Protein AF-A0A8H2W0V1-F1 (afdb_monomer)

Radius of gyration: 34.27 Å; Cα contacts (8 Å, |Δi|>4): 310; chains: 1; bounding box: 80×24×100 Å

Mean predicted aligned error: 9.38 Å

Secondary structure (DSSP, 8-state):
----PPPPPTT-EEEEEETTEEEEEEHHHHHSS-HHHHHHTSTTT----TTS-EEE-S-HHHHHHHHHHHHHS-----EETTTEE-HHHHHHHHHHHHHTT-HHHHHHHHTTTHHHHEEEEEEEEEEESS------TT-EEEEEEEEEEEEEEE-TT--GGGTT-GGG--HHHHHHHHHH--EEEEEEEEEEEEEEEEEEE-GGGSS---

Foldseek 3Di:
DDPPQDDFDQADWAWEAEAPDIDIDGLVLLPVQFPQSVVQPDPVRDDADPVRYYYDDHDVVLVVQVSVCSVPQFHDQQQDLVPGHPLVSLVVNLVVCVVRRRVLNNVCSVVVLSDVQKDKDKDKDKWWDDDDDDDDPSKDKDWFKDKDKDKWWAQLVRDPVCINPVVVDDPVSVVSCVVPPTDIDIDIIIITMMMIIDIDGDVVSRHRPD

InterPro domains:
  IPR000210 BTB/POZ domain [PS50097] (12-79)
  IPR000210 BTB/POZ domain [SM00225] (12-117)
  IPR003131 Potassium channel tetramerisation-type BTB domain [PF02214] (14-105)
  IPR011333 SKP1/BTB/POZ domain superfamily [G3DSA:3.30.710.10] (7-116)
  IPR011333 SKP1/BTB/POZ domain superfamily [SSF54695] (12-118)

Sequence (210 aa):
MSSTTPNIDARDRITLHVGTQSFITTAGTLTSKSDFFRRFLSPTWNTPEKDGSYFLDADPILFGHILQYLRRNKPPILHDDLKGHDKAMYVTLRQEAYYFGLKSLTEWLKEKKYLQVVQTKYTVHEIDNGVSGRIPAGAKYEFYPKWSMEKVYLCPRGNDNHNGHPSACDRNCTALRDVIGQQWGERHIFGGVILTYETTFNEDLCVDRS

Nearest PDB structures (foldseek):
  6ocr-assembly3_L  TM=8.304E-01  e=2.000E-05  Homo sapiens
  6ocr-assembly1_B  TM=8.298E-01  e=3.443E-05  Homo sapiens
  6ocr-assembly3_M  TM=8.295E-01  e=1.151E-04  Homo sapiens
  3drx-assembly1_A  TM=5.164E-01  e=8.169E-07  Homo sapiens
  8k8t-assembly1_L  TM=5.665E-01  e=3.150E-02  Homo sapiens

Solvent-accessible surface area (backbone atoms only — not comparable to full-atom values): 12308 Å² total; per-residue (Å²): 133,86,81,76,75,82,82,83,49,52,81,40,77,40,43,35,38,25,58,95,43,78,48,78,49,34,45,34,43,54,35,72,65,12,66,42,42,49,45,51,73,26,81,88,73,35,77,60,47,99,88,62,32,38,83,40,96,46,62,47,70,56,46,52,53,51,52,48,22,53,72,67,46,28,68,83,79,62,68,39,97,86,79,40,62,50,63,67,59,49,55,54,42,29,52,51,28,48,71,43,40,24,60,67,61,24,48,42,49,72,71,45,49,61,62,70,25,50,37,75,50,75,46,80,40,80,46,74,61,86,84,86,86,85,76,65,90,85,46,47,74,49,78,50,79,38,82,47,74,44,84,30,46,39,39,74,78,71,48,72,92,26,40,68,34,75,85,68,51,51,71,70,41,48,58,47,25,76,73,74,46,88,46,73,44,78,39,83,42,54,31,31,36,39,38,38,37,37,78,45,76,44,69,85,67,43,50,66,86,122

Structure (mmCIF, N/CA/C/O backbone):
data_AF-A0A8H2W0V1-F1
#
_entry.id   AF-A0A8H2W0V1-F1
#
loop_
_atom_site.group_PDB
_atom_site.id
_atom_site.type_symbol
_atom_site.label_atom_id
_atom_site.label_alt_id
_atom_site.label_comp_id
_atom_site.label_asym_id
_atom_site.label_entity_id
_atom_site.label_seq_id
_atom_site.pdbx_PDB_ins_code
_atom_site.Cartn_x
_atom_site.Cartn_y
_atom_site.Cartn_z
_atom_site.occupancy
_atom_site.B_iso_or_equiv
_atom_site.auth_seq_id
_atom_site.auth_comp_id
_atom_site.a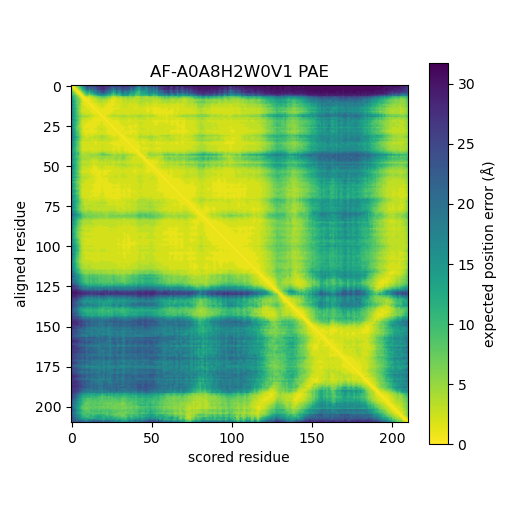uth_asym_id
_atom_site.auth_atom_id
_atom_site.pdbx_PDB_model_num
ATOM 1 N N . MET A 1 1 ? -33.184 1.548 43.014 1.00 35.31 1 MET A N 1
ATOM 2 C CA . MET A 1 1 ? -33.168 0.636 41.852 1.00 35.31 1 MET A CA 1
ATOM 3 C C . MET A 1 1 ? -31.721 0.517 41.407 1.00 35.31 1 MET A C 1
ATOM 5 O O . MET A 1 1 ? -31.194 1.489 40.886 1.00 35.31 1 MET A O 1
ATOM 9 N N . SER A 1 2 ? -31.047 -0.592 41.723 1.00 40.47 2 SER A N 1
ATOM 10 C CA . SER A 1 2 ? -29.667 -0.814 41.271 1.00 40.47 2 SER A CA 1
ATOM 11 C C . SER A 1 2 ? -29.690 -1.137 39.784 1.00 40.47 2 SER A C 1
ATOM 13 O O . SER A 1 2 ? -30.149 -2.209 39.397 1.00 40.47 2 SER A O 1
ATOM 15 N N . SER A 1 3 ? -29.234 -0.204 38.953 1.00 41.00 3 SER A N 1
ATOM 16 C CA . SER A 1 3 ? -28.924 -0.475 37.554 1.00 41.00 3 SER A CA 1
ATOM 17 C C . SER A 1 3 ? -27.629 -1.281 37.508 1.00 41.00 3 SER A C 1
ATOM 19 O O . SER A 1 3 ? -26.536 -0.720 37.561 1.00 41.00 3 SER A O 1
ATOM 21 N N . THR A 1 4 ? -27.741 -2.605 37.484 1.00 46.81 4 THR A N 1
ATOM 22 C CA . THR A 1 4 ? -26.602 -3.483 37.214 1.00 46.81 4 THR A CA 1
ATOM 23 C C . THR A 1 4 ? -26.204 -3.269 35.759 1.00 46.81 4 THR A C 1
ATOM 25 O O . THR A 1 4 ? -26.911 -3.707 34.854 1.00 46.81 4 THR A O 1
ATOM 28 N N . THR A 1 5 ? -25.121 -2.534 35.518 1.00 53.38 5 THR A N 1
ATOM 29 C CA . THR A 1 5 ? -24.595 -2.331 34.167 1.00 53.38 5 THR A CA 1
ATOM 30 C C . THR A 1 5 ? -24.203 -3.697 33.591 1.00 53.38 5 THR A C 1
ATOM 32 O O . THR A 1 5 ? -23.466 -4.432 34.256 1.00 53.38 5 THR A O 1
ATOM 35 N N . PRO A 1 6 ? -24.717 -4.090 32.413 1.00 58.56 6 PRO A N 1
ATOM 36 C CA . PRO A 1 6 ? -24.416 -5.395 31.844 1.00 58.56 6 PRO A CA 1
ATOM 37 C C . PRO A 1 6 ? -22.922 -5.494 31.516 1.00 58.56 6 PRO A C 1
ATOM 39 O O . PRO A 1 6 ? -22.333 -4.582 30.938 1.00 58.56 6 PRO A O 1
ATOM 42 N N . ASN A 1 7 ? -22.308 -6.603 31.925 1.00 74.38 7 ASN A N 1
ATOM 43 C CA . ASN A 1 7 ? -20.934 -6.941 31.573 1.00 74.38 7 ASN A CA 1
ATOM 44 C C . ASN A 1 7 ? -20.911 -7.428 30.114 1.00 74.38 7 ASN A C 1
ATOM 46 O O . ASN A 1 7 ? -21.595 -8.401 29.805 1.00 74.38 7 ASN A O 1
ATOM 50 N N . ILE A 1 8 ? -20.175 -6.742 29.238 1.00 85.19 8 ILE A N 1
ATOM 51 C CA . ILE A 1 8 ? -20.131 -7.023 27.794 1.00 85.19 8 ILE A CA 1
ATOM 52 C C . ILE A 1 8 ? -19.193 -8.207 27.530 1.00 85.19 8 ILE A C 1
ATOM 54 O O . ILE A 1 8 ? -18.002 -8.137 27.842 1.00 85.19 8 ILE A O 1
ATOM 58 N N . ASP A 1 9 ? -19.705 -9.276 26.923 1.00 90.50 9 ASP A N 1
ATOM 59 C CA . ASP A 1 9 ? -18.909 -10.427 26.493 1.00 90.50 9 ASP A CA 1
ATOM 60 C C . ASP A 1 9 ? -18.190 -10.139 25.167 1.00 90.50 9 ASP A C 1
ATOM 62 O O . ASP A 1 9 ? -18.672 -9.412 24.299 1.00 90.50 9 ASP A O 1
ATOM 66 N N . ALA A 1 10 ? -17.030 -10.763 24.954 1.00 91.94 10 ALA A N 1
ATOM 67 C CA . ALA A 1 10 ? -16.260 -10.610 23.721 1.00 91.94 10 ALA A CA 1
ATOM 68 C C . ALA A 1 10 ? -17.043 -10.996 22.444 1.00 91.94 10 ALA A C 1
ATOM 70 O O . ALA A 1 10 ? -16.711 -10.518 21.352 1.00 91.94 10 ALA A O 1
ATOM 71 N N . ARG A 1 11 ? -18.062 -11.857 22.545 1.00 94.31 11 ARG A N 1
ATOM 72 C CA . ARG A 1 11 ? -18.919 -12.268 21.423 1.00 94.31 11 ARG A CA 1
ATOM 73 C C . ARG A 1 11 ? -20.099 -11.333 21.177 1.00 94.31 11 ARG A C 1
ATOM 75 O O . ARG A 1 11 ? -20.725 -11.452 20.122 1.00 94.31 11 ARG A O 1
ATOM 82 N N . ASP A 1 12 ? -20.379 -10.410 22.091 1.00 94.75 12 ASP A N 1
ATOM 83 C CA . ASP A 1 12 ? -21.520 -9.512 21.968 1.00 94.75 12 ASP A CA 1
ATOM 84 C C . ASP A 1 12 ? -21.365 -8.604 20.754 1.00 94.75 12 ASP A C 1
ATOM 86 O O . ASP A 1 12 ? -20.287 -8.067 20.471 1.00 94.75 12 ASP A O 1
ATOM 90 N N . ARG A 1 13 ? -22.466 -8.449 20.013 1.00 96.94 13 ARG A N 1
ATOM 91 C CA . ARG A 1 13 ? -22.538 -7.535 18.875 1.00 96.94 13 ARG A CA 1
ATOM 92 C C . ARG A 1 13 ? -22.699 -6.112 19.388 1.00 96.94 13 ARG A C 1
ATOM 94 O O . ARG A 1 13 ? -23.605 -5.834 20.162 1.00 96.94 13 ARG A O 1
ATOM 101 N N . ILE A 1 14 ? -21.854 -5.222 18.887 1.00 96.44 14 ILE A N 1
ATOM 102 C CA . ILE A 1 14 ? -21.836 -3.801 19.216 1.00 96.44 14 ILE A CA 1
ATOM 103 C C . ILE A 1 14 ? -22.139 -3.003 17.951 1.00 96.44 14 ILE A C 1
ATOM 105 O O . ILE A 1 14 ? -21.524 -3.239 16.903 1.00 96.44 14 ILE A O 1
ATOM 109 N N . THR A 1 15 ? -23.066 -2.056 18.070 1.00 98.06 15 THR A N 1
ATOM 110 C CA . THR A 1 15 ? -23.326 -1.025 17.061 1.00 98.06 15 THR A CA 1
ATOM 111 C C . THR A 1 15 ? -22.553 0.235 17.441 1.00 98.06 15 THR A C 1
ATOM 113 O O . THR A 1 15 ? -22.701 0.741 18.550 1.00 98.06 15 THR A O 1
ATOM 116 N N . LEU A 1 16 ? -21.724 0.725 16.522 1.00 97.94 16 LEU A N 1
ATOM 117 C CA . LEU A 1 16 ? -20.961 1.961 16.652 1.00 97.94 16 LEU A CA 1
ATOM 118 C C . LEU A 1 16 ? -21.474 2.989 15.647 1.00 97.94 16 LEU A C 1
ATOM 120 O O . LEU A 1 16 ? -21.413 2.746 14.442 1.00 97.94 16 LEU A O 1
ATOM 124 N N . HIS A 1 17 ? -21.916 4.142 16.126 1.00 98.06 17 HIS A N 1
ATOM 125 C CA . HIS A 1 17 ? -22.156 5.326 15.311 1.00 98.06 17 HIS A CA 1
ATOM 126 C C . HIS A 1 17 ? -20.862 6.138 15.255 1.00 98.06 17 HIS A C 1
ATOM 128 O O . HIS A 1 17 ? -20.462 6.737 16.244 1.00 98.06 17 HIS A O 1
ATOM 134 N N . VAL A 1 18 ? -20.174 6.106 14.116 1.00 98.00 18 VAL A N 1
ATOM 135 C CA . VAL A 1 18 ? -18.885 6.769 13.898 1.00 98.00 18 VAL A CA 1
ATOM 136 C C . VAL A 1 18 ? -19.095 7.941 12.952 1.00 98.00 18 VAL A C 1
ATOM 138 O O . VAL A 1 18 ? -19.317 7.741 11.754 1.00 98.00 18 VAL A O 1
ATOM 141 N N . GLY A 1 19 ? -19.075 9.159 13.491 1.00 95.62 19 GLY A N 1
ATOM 142 C CA . GLY A 1 19 ? -19.421 10.360 12.736 1.00 95.62 19 GLY A CA 1
ATOM 143 C C . GLY A 1 19 ? -20.790 10.213 12.060 1.00 95.62 19 GLY A C 1
ATOM 144 O O . GLY A 1 19 ? -21.822 10.155 12.724 1.00 95.62 19 GLY A O 1
ATOM 145 N N . THR A 1 20 ? -20.804 10.124 10.728 1.00 94.56 20 THR A N 1
ATOM 146 C CA . THR A 1 20 ? -22.032 10.005 9.919 1.00 94.56 20 THR A CA 1
ATOM 147 C C . THR A 1 20 ? -22.395 8.574 9.506 1.00 94.56 20 THR A C 1
ATOM 149 O O . THR A 1 20 ? -23.401 8.381 8.823 1.00 94.56 20 THR A O 1
ATOM 152 N N . G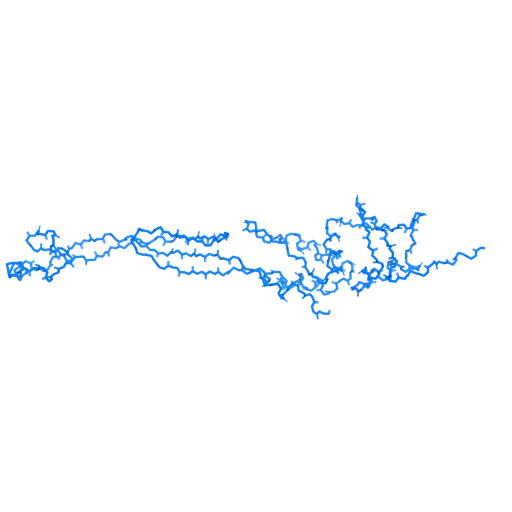LN A 1 21 ? -21.606 7.560 9.881 1.00 98.06 21 GLN A N 1
ATOM 153 C CA . GLN A 1 21 ? -21.830 6.166 9.475 1.00 98.06 21 GLN A CA 1
ATOM 154 C C . GLN A 1 21 ? -21.992 5.228 10.668 1.00 98.06 21 GLN A C 1
ATOM 156 O O . GLN A 1 21 ? -21.524 5.494 11.768 1.00 98.06 21 GLN A O 1
ATOM 161 N N . SER A 1 22 ? -22.652 4.092 10.440 1.00 97.81 22 SER A N 1
ATOM 162 C CA . SER A 1 22 ? -22.850 3.063 11.463 1.00 97.81 22 SER A CA 1
ATOM 163 C C . SER A 1 22 ? -22.086 1.793 11.114 1.00 97.81 22 SER A C 1
ATOM 165 O O . SER A 1 22 ? -22.145 1.310 9.984 1.00 97.81 22 SER A O 1
ATOM 167 N N . PHE A 1 23 ? -21.413 1.216 12.103 1.00 98.50 23 PHE A N 1
ATOM 168 C CA . PHE A 1 23 ? -20.656 -0.022 11.989 1.00 98.50 23 PHE A CA 1
ATOM 169 C C . PHE A 1 23 ? -21.183 -1.043 12.988 1.00 98.50 23 PHE A C 1
ATOM 171 O O . PHE A 1 23 ? -21.516 -0.706 14.119 1.00 98.50 23 PHE A O 1
ATOM 178 N N . ILE A 1 24 ? -21.212 -2.314 12.590 1.00 98.12 24 ILE A N 1
ATOM 179 C CA . ILE A 1 24 ? -21.542 -3.416 13.495 1.00 98.12 24 ILE A CA 1
ATOM 180 C C . ILE A 1 24 ? -20.351 -4.365 13.568 1.00 98.12 24 ILE A C 1
ATOM 182 O O . ILE A 1 24 ? -19.790 -4.774 12.547 1.00 98.12 24 ILE A O 1
ATOM 186 N N . THR A 1 25 ? -19.950 -4.721 14.780 1.00 97.88 25 THR A N 1
ATOM 187 C CA . THR A 1 25 ? -18.836 -5.639 15.040 1.00 97.88 25 THR A CA 1
ATOM 188 C C . THR A 1 25 ? -19.041 -6.367 16.367 1.00 97.88 25 THR A C 1
ATOM 190 O O . THR A 1 25 ? -20.110 -6.254 16.956 1.00 97.88 25 THR A O 1
ATOM 193 N N . THR A 1 26 ? -18.060 -7.142 16.830 1.00 97.56 26 THR A N 1
ATOM 194 C CA . THR A 1 26 ? -18.080 -7.723 18.179 1.00 97.56 26 THR A CA 1
ATOM 195 C C . THR A 1 26 ? -17.203 -6.937 19.147 1.00 97.56 26 THR A C 1
ATOM 197 O O . THR A 1 26 ? -16.194 -6.351 18.738 1.00 97.56 26 THR A O 1
ATOM 200 N N . ALA A 1 27 ? -17.538 -6.966 20.438 1.00 96.31 27 ALA A N 1
ATOM 201 C CA . ALA A 1 27 ? -16.720 -6.349 21.482 1.00 96.31 27 ALA A CA 1
ATOM 202 C C . ALA A 1 27 ? -15.282 -6.899 21.480 1.00 96.31 27 ALA A C 1
ATOM 204 O O . ALA A 1 27 ? -14.318 -6.138 21.563 1.00 96.31 27 ALA A O 1
ATOM 205 N N . GLY A 1 28 ? -15.115 -8.209 21.281 1.00 96.56 28 GLY A N 1
ATOM 206 C CA . GLY A 1 28 ? -13.812 -8.867 21.162 1.00 96.56 28 GLY A CA 1
ATOM 207 C C . GLY A 1 28 ? -12.978 -8.340 19.994 1.00 96.56 28 GLY A C 1
ATOM 208 O O . GLY A 1 28 ? -11.778 -8.131 20.142 1.00 96.56 28 GLY A O 1
ATOM 209 N N . THR A 1 29 ? -13.609 -8.040 18.851 1.00 97.25 29 THR A N 1
ATOM 210 C CA . THR A 1 29 ? -12.908 -7.443 17.701 1.00 97.25 29 THR A CA 1
ATOM 211 C C . THR A 1 29 ? -12.294 -6.098 18.083 1.00 97.25 29 THR A C 1
ATOM 213 O O . THR A 1 29 ? -11.109 -5.878 17.844 1.00 97.25 29 THR A O 1
ATOM 216 N N . LEU A 1 30 ? -13.075 -5.219 18.719 1.00 96.88 30 LEU A N 1
ATOM 217 C CA . LEU A 1 30 ? -12.626 -3.881 19.115 1.00 96.88 30 LEU A CA 1
ATOM 218 C C . LEU A 1 30 ? -11.525 -3.938 20.178 1.00 96.88 30 LEU A C 1
ATOM 220 O O . LEU A 1 30 ? -10.533 -3.219 20.103 1.00 96.88 30 LEU A O 1
ATOM 224 N N . THR A 1 31 ? -11.687 -4.820 21.159 1.00 95.50 31 THR A N 1
ATOM 225 C CA . THR A 1 31 ? -10.836 -4.875 22.354 1.00 95.50 31 THR A CA 1
ATOM 226 C C . THR A 1 31 ? -9.547 -5.675 22.175 1.00 95.50 31 THR A C 1
ATOM 228 O O . THR A 1 31 ? -8.603 -5.468 22.941 1.00 95.50 31 THR A O 1
ATOM 231 N N . SER A 1 32 ? -9.477 -6.535 21.151 1.00 92.69 32 SER A N 1
ATOM 232 C CA . SER A 1 32 ? -8.358 -7.454 20.891 1.00 92.69 32 SER A CA 1
ATOM 233 C C . SER A 1 32 ? -6.982 -6.783 20.872 1.00 92.69 32 SER A C 1
ATOM 235 O O . SER A 1 32 ? -6.025 -7.326 21.419 1.00 92.69 32 SER A O 1
ATOM 237 N N . LYS A 1 33 ? -6.880 -5.596 20.262 1.00 92.38 33 LYS A N 1
ATOM 238 C CA . LYS A 1 33 ? -5.611 -4.876 20.056 1.00 92.38 33 LYS A CA 1
ATOM 239 C C . LYS A 1 33 ? -5.627 -3.421 20.527 1.00 92.38 33 LYS A C 1
ATOM 241 O O . LYS A 1 33 ? -4.664 -2.698 20.294 1.00 92.38 33 LYS A O 1
ATOM 246 N N . SER A 1 34 ? -6.700 -2.980 21.186 1.00 95.75 34 SER A N 1
ATOM 247 C CA . SER A 1 34 ? -6.891 -1.580 21.575 1.00 95.75 34 SER A CA 1
ATOM 248 C C . SER A 1 34 ? -7.167 -1.436 23.069 1.00 95.75 34 SER A C 1
ATOM 250 O O . SER A 1 34 ? -8.207 -1.863 23.575 1.00 95.75 34 SER A O 1
ATOM 252 N N . ASP A 1 35 ? -6.240 -0.785 23.779 1.00 91.06 35 ASP A N 1
ATOM 253 C CA . ASP A 1 35 ? -6.478 -0.329 25.156 1.00 91.06 35 ASP A CA 1
ATOM 254 C C . ASP A 1 35 ? -7.610 0.713 25.206 1.00 91.06 35 ASP A C 1
ATOM 256 O O . ASP A 1 35 ? -8.387 0.730 26.162 1.00 91.06 35 ASP A O 1
ATOM 260 N N . PHE A 1 36 ? -7.727 1.552 24.169 1.00 96.19 36 PHE A N 1
ATOM 261 C CA . PHE A 1 36 ? -8.798 2.539 24.046 1.00 96.19 36 PHE A CA 1
ATOM 262 C C . PHE A 1 36 ? -10.160 1.848 24.029 1.00 96.19 36 PHE A C 1
ATOM 264 O O . PHE A 1 36 ? -10.975 2.125 24.900 1.00 96.19 36 PHE A O 1
ATOM 271 N N . PHE A 1 37 ? -10.398 0.894 23.122 1.00 96.56 37 PHE A N 1
ATOM 272 C CA . PHE A 1 37 ? -11.705 0.241 23.027 1.00 96.56 37 PHE A CA 1
ATOM 273 C C . PHE A 1 37 ? -12.025 -0.627 24.245 1.00 96.56 37 PHE A C 1
ATOM 275 O O . PHE A 1 37 ? -13.186 -0.707 24.641 1.00 96.56 37 PHE A O 1
ATOM 282 N N . ARG A 1 38 ? -11.009 -1.222 24.892 1.00 94.19 38 ARG A N 1
ATOM 283 C CA . ARG A 1 38 ? -11.190 -1.919 26.179 1.00 94.19 38 ARG A CA 1
ATOM 284 C C . ARG A 1 38 ? -11.738 -1.002 27.254 1.00 94.19 38 ARG A C 1
ATOM 286 O O . ARG A 1 38 ? -12.654 -1.383 27.973 1.00 94.19 38 ARG A O 1
ATOM 293 N N . ARG A 1 39 ? -11.199 0.210 27.354 1.00 93.88 39 ARG A N 1
ATOM 294 C CA . ARG A 1 39 ? -11.746 1.207 28.269 1.00 93.88 39 ARG A CA 1
ATOM 295 C C . ARG A 1 39 ? -13.100 1.699 27.764 1.00 93.88 39 ARG A C 1
ATOM 297 O O . ARG A 1 39 ? -13.987 1.898 28.578 1.00 93.88 39 ARG A O 1
ATOM 304 N N . PHE A 1 40 ? -13.251 1.956 26.464 1.00 94.88 40 PHE A N 1
ATOM 305 C CA . PHE A 1 40 ? -14.431 2.609 25.881 1.00 94.88 40 PHE A CA 1
ATOM 306 C C . PHE A 1 40 ? -15.697 1.783 26.097 1.00 94.88 40 PHE A C 1
ATOM 308 O O . PHE A 1 40 ? -16.753 2.337 26.358 1.00 94.88 40 PHE A O 1
ATOM 315 N N . LEU A 1 41 ? -15.581 0.457 26.041 1.00 93.75 41 LEU A N 1
ATOM 316 C CA . LEU A 1 41 ? -16.679 -0.458 26.342 1.00 93.75 41 LEU A CA 1
ATOM 317 C C . LEU A 1 41 ? -16.822 -0.756 27.846 1.00 93.75 41 LEU A C 1
ATOM 319 O O . LEU A 1 41 ? -17.702 -1.517 28.238 1.00 93.75 41 LEU A O 1
ATOM 323 N N . SER A 1 42 ? -15.977 -0.175 28.704 1.00 90.69 42 SER A N 1
ATOM 324 C CA . SER A 1 42 ? -16.100 -0.330 30.152 1.00 90.69 42 SER A CA 1
ATOM 325 C C . SER A 1 42 ? -17.280 0.492 30.680 1.00 90.69 42 SER A C 1
ATOM 327 O O . SER A 1 42 ? -17.332 1.698 30.411 1.00 90.69 42 SER A O 1
ATOM 329 N N . PRO A 1 43 ? -18.130 -0.090 31.550 1.00 85.94 43 PRO A N 1
ATOM 330 C CA . PRO A 1 43 ? -19.206 0.620 32.248 1.00 85.94 43 PRO A CA 1
ATOM 331 C C . PRO A 1 43 ? -18.767 1.889 32.986 1.00 85.94 43 PRO A C 1
ATOM 333 O O . PRO A 1 43 ? -19.584 2.755 33.281 1.00 85.94 43 PRO A O 1
ATOM 336 N N . THR A 1 44 ? -17.485 1.975 33.346 1.00 86.38 44 THR A N 1
ATOM 337 C CA . THR A 1 44 ? -16.925 3.091 34.113 1.00 86.38 44 THR A CA 1
ATOM 338 C C . THR A 1 44 ? -16.532 4.296 33.267 1.00 86.38 44 THR A C 1
ATOM 340 O O . THR A 1 44 ? -16.380 5.376 33.833 1.00 86.38 44 THR A O 1
ATOM 343 N N . TRP A 1 45 ? -16.330 4.137 31.953 1.00 88.38 45 TRP A N 1
ATOM 344 C CA . TRP A 1 45 ? -15.887 5.241 31.092 1.00 88.38 45 TRP A CA 1
ATOM 345 C C . TRP A 1 45 ? -16.955 5.697 30.110 1.00 88.38 45 TRP A C 1
ATOM 347 O O . TRP A 1 45 ? -17.078 6.898 29.882 1.00 88.38 45 TRP A O 1
ATOM 357 N N . ASN A 1 46 ? -17.736 4.772 29.553 1.00 88.50 46 ASN A N 1
ATOM 358 C CA . ASN A 1 46 ? -18.799 5.126 28.627 1.00 88.50 46 ASN A CA 1
ATOM 359 C C . ASN A 1 46 ? -20.055 4.299 28.890 1.00 88.50 46 ASN A C 1
ATOM 361 O O . ASN A 1 46 ? -19.994 3.151 29.330 1.00 88.50 46 ASN A O 1
ATOM 365 N N . THR A 1 47 ? -21.207 4.894 28.610 1.00 89.75 47 THR A N 1
ATOM 366 C CA . THR A 1 47 ? -22.511 4.236 28.710 1.00 89.75 47 THR A CA 1
ATOM 367 C C . THR A 1 47 ? -23.125 4.221 27.315 1.00 89.75 47 THR A C 1
ATOM 369 O O . THR A 1 47 ? -23.059 5.249 26.639 1.00 89.75 47 THR A O 1
ATOM 372 N N . PRO A 1 48 ? -23.689 3.089 26.859 1.00 93.25 48 PRO A N 1
ATOM 373 C CA . PRO A 1 48 ? -24.361 3.049 25.570 1.00 93.25 48 PRO A CA 1
ATOM 374 C C . PRO A 1 48 ? -25.556 4.007 25.543 1.00 93.25 48 PRO A C 1
ATOM 376 O O . PRO A 1 48 ? -26.120 4.374 26.579 1.00 93.25 48 PRO A O 1
ATOM 379 N N . GLU A 1 49 ? -25.970 4.378 24.341 1.00 93.50 49 GLU A N 1
ATOM 380 C CA . GLU A 1 49 ? -27.202 5.112 24.107 1.00 93.50 49 GLU A CA 1
ATOM 381 C C . GLU A 1 49 ? -28.434 4.272 24.483 1.00 93.50 49 GLU A C 1
ATOM 383 O O . GLU A 1 49 ? -28.353 3.083 24.805 1.00 93.50 49 GLU A O 1
ATOM 388 N N . LYS A 1 50 ? -29.618 4.895 24.448 1.00 92.44 50 LYS A N 1
ATOM 389 C CA . LYS A 1 50 ? -30.879 4.242 24.846 1.00 92.44 50 LYS A CA 1
ATOM 390 C C . LYS A 1 50 ? -31.190 2.980 24.038 1.00 92.44 50 LYS A C 1
ATOM 392 O O . LYS A 1 50 ? -31.892 2.108 24.541 1.00 92.44 50 LYS A O 1
ATOM 397 N N . ASP A 1 51 ? -30.709 2.904 22.803 1.00 92.31 51 ASP A N 1
ATOM 398 C CA . ASP A 1 51 ? -30.884 1.766 21.902 1.00 92.31 51 ASP A CA 1
ATOM 399 C C . ASP A 1 51 ? -29.754 0.720 22.007 1.00 92.31 51 ASP A C 1
ATOM 401 O O . ASP A 1 51 ? -29.783 -0.289 21.303 1.00 92.31 51 ASP A O 1
ATOM 405 N N . GLY A 1 52 ? -28.778 0.930 22.898 1.00 91.50 52 GLY A N 1
ATOM 406 C CA . GLY A 1 52 ? -27.629 0.047 23.097 1.00 91.50 52 GLY A CA 1
ATOM 407 C C . GLY A 1 52 ? -26.438 0.327 22.174 1.00 91.50 52 GLY A C 1
ATOM 408 O O . GLY A 1 52 ? -25.445 -0.401 22.240 1.00 91.50 52 GLY A O 1
ATOM 409 N N . SER A 1 53 ? -26.514 1.342 21.311 1.00 95.62 53 SER A N 1
ATOM 410 C CA . SER A 1 53 ? -25.406 1.757 20.447 1.00 95.62 53 SER A CA 1
ATOM 411 C C . SER A 1 53 ? -24.368 2.603 21.196 1.00 95.62 53 SER A C 1
ATOM 413 O O . SER A 1 53 ? -24.585 3.045 22.323 1.00 95.62 53 SER A O 1
ATOM 415 N N . TYR A 1 54 ? -23.208 2.820 20.578 1.00 96.19 54 TYR A N 1
ATOM 416 C CA . TYR A 1 54 ? -22.170 3.710 21.096 1.00 96.19 54 TYR A CA 1
ATOM 417 C C . TYR A 1 54 ? -21.765 4.726 20.035 1.00 96.19 54 TYR A C 1
ATOM 419 O O . TYR A 1 54 ? -21.515 4.350 18.889 1.00 96.19 54 TYR A O 1
ATOM 427 N N . PHE A 1 55 ? -21.611 5.988 20.429 1.00 96.25 55 PHE A N 1
ATOM 428 C CA . PHE A 1 55 ? -21.135 7.045 19.541 1.00 96.25 55 PHE A CA 1
ATOM 429 C C . PHE A 1 55 ? -19.615 7.253 19.638 1.00 96.25 55 PHE A C 1
ATOM 431 O O . PHE A 1 55 ? -19.036 7.262 20.727 1.00 96.25 55 PHE A O 1
ATOM 438 N N . LEU A 1 56 ? -18.977 7.439 18.484 1.00 95.94 56 LEU A N 1
ATOM 439 C CA . LEU A 1 56 ? -17.574 7.795 18.311 1.00 95.94 56 LEU A CA 1
ATOM 440 C C . LEU A 1 56 ? -17.482 9.020 17.398 1.00 95.94 56 LEU A C 1
ATOM 442 O O . LEU A 1 56 ? -17.852 8.967 16.224 1.00 95.94 56 LEU A O 1
ATOM 446 N N . ASP A 1 57 ? -16.926 10.103 17.930 1.00 95.75 57 ASP A N 1
ATOM 447 C CA . ASP A 1 57 ? -16.634 11.311 17.159 1.00 95.75 57 ASP A CA 1
ATOM 448 C C . ASP A 1 57 ? -15.314 11.142 16.392 1.00 95.75 57 ASP A C 1
ATOM 450 O O . ASP A 1 57 ? -14.254 11.595 16.821 1.00 95.75 57 ASP A O 1
ATOM 454 N N . ALA A 1 58 ? -15.367 10.373 15.305 1.00 96.25 58 ALA A N 1
ATOM 455 C CA . ALA A 1 58 ? -14.221 10.065 14.458 1.00 96.25 58 ALA A CA 1
ATOM 456 C C . ALA A 1 58 ? -14.625 10.000 12.980 1.00 96.25 58 ALA A C 1
ATOM 458 O O . ALA A 1 58 ? -15.806 9.896 12.635 1.00 96.25 58 ALA A O 1
ATOM 459 N N . ASP A 1 59 ? -13.628 10.035 12.095 1.00 97.62 59 ASP A N 1
ATOM 460 C CA . ASP A 1 59 ? -13.849 9.906 10.658 1.00 97.62 59 ASP A CA 1
ATOM 461 C C . ASP A 1 59 ? -14.262 8.461 10.291 1.00 97.62 59 ASP A C 1
ATOM 463 O O . ASP A 1 59 ? -13.517 7.508 10.562 1.00 97.62 59 ASP A O 1
ATOM 467 N N . PRO A 1 60 ? -15.428 8.257 9.649 1.00 97.88 60 PRO A N 1
ATOM 468 C CA . PRO A 1 60 ? -15.914 6.916 9.338 1.00 97.88 60 PRO A CA 1
ATOM 469 C C . PRO A 1 60 ? -15.088 6.185 8.270 1.00 97.88 60 PRO A C 1
ATOM 471 O O . PRO A 1 60 ? -15.033 4.953 8.281 1.00 97.88 60 PRO A O 1
ATOM 474 N N . ILE A 1 61 ? -14.430 6.901 7.353 1.00 97.50 61 ILE A N 1
ATOM 475 C CA . ILE A 1 61 ? -13.606 6.304 6.292 1.00 97.50 61 ILE A CA 1
ATOM 476 C C . ILE A 1 61 ? -12.342 5.707 6.915 1.00 97.50 61 ILE A C 1
ATOM 478 O O . ILE A 1 61 ? -12.026 4.534 6.692 1.00 97.50 61 ILE A O 1
ATOM 482 N N . LEU A 1 62 ? -11.651 6.479 7.755 1.00 97.88 62 LEU A N 1
ATOM 483 C CA . LEU A 1 62 ? -10.469 6.012 8.479 1.00 97.88 62 LEU A CA 1
ATOM 484 C C . LEU A 1 62 ? -10.825 4.878 9.439 1.00 97.88 62 LEU A C 1
ATOM 486 O O . LEU A 1 62 ? -10.133 3.854 9.472 1.00 97.88 62 LEU A O 1
ATOM 490 N N . PHE A 1 63 ? -11.942 5.004 10.158 1.00 98.06 63 PHE A N 1
ATOM 491 C CA . PHE A 1 63 ? -12.411 3.952 11.052 1.00 98.06 63 PHE A CA 1
ATOM 492 C C . PHE A 1 63 ? -12.713 2.641 10.314 1.00 98.06 63 PHE A C 1
ATOM 494 O O . PHE A 1 63 ? -12.425 1.565 10.837 1.00 98.06 63 PHE A O 1
ATOM 501 N N . GLY A 1 64 ? -13.213 2.695 9.076 1.00 98.00 64 GLY A N 1
ATOM 502 C CA . GLY A 1 64 ? -13.393 1.505 8.241 1.00 98.00 64 GLY A CA 1
ATOM 503 C C . GLY A 1 64 ? -12.096 0.701 8.067 1.00 98.00 64 GLY A C 1
ATOM 504 O O . GLY A 1 64 ? -12.096 -0.526 8.222 1.00 98.00 64 GLY A O 1
ATOM 505 N N . HIS A 1 65 ? -10.969 1.381 7.833 1.00 97.94 65 HIS A N 1
ATOM 506 C CA . HIS A 1 65 ? -9.651 0.743 7.760 1.00 97.94 65 HIS A CA 1
ATOM 507 C C . HIS A 1 65 ? -9.189 0.193 9.114 1.00 97.94 65 HIS A C 1
ATOM 509 O O . HIS A 1 65 ? -8.679 -0.929 9.172 1.00 97.94 65 HIS A O 1
ATOM 515 N N . ILE A 1 66 ? -9.414 0.937 10.202 1.00 97.94 66 ILE A N 1
ATOM 516 C CA . ILE A 1 66 ? -9.131 0.478 11.570 1.00 97.94 66 ILE A CA 1
ATOM 517 C C . ILE A 1 66 ? -9.898 -0.809 11.888 1.00 97.94 66 ILE A C 1
ATOM 519 O O . ILE A 1 66 ? -9.318 -1.790 12.360 1.00 97.94 66 ILE A O 1
ATOM 523 N N . LEU A 1 67 ? -11.193 -0.841 11.584 1.00 98.00 67 LEU A N 1
ATOM 524 C CA . LEU A 1 67 ? -12.045 -1.989 11.854 1.00 98.00 67 LEU A CA 1
ATOM 525 C C . LEU A 1 67 ? -11.632 -3.209 11.023 1.00 98.00 67 LEU A C 1
ATOM 527 O O . LEU A 1 67 ? -11.636 -4.333 11.528 1.00 98.00 67 LEU A O 1
ATOM 531 N N . GLN A 1 68 ? -11.241 -3.009 9.764 1.00 97.25 68 GLN A N 1
ATOM 532 C CA . GLN A 1 68 ? -10.739 -4.095 8.925 1.00 97.25 68 GLN A CA 1
ATOM 533 C C . GLN A 1 68 ? -9.422 -4.673 9.460 1.00 97.25 68 GLN A C 1
ATOM 535 O O . GLN A 1 68 ? -9.262 -5.898 9.497 1.00 97.25 68 GLN A O 1
ATOM 540 N N . TYR A 1 69 ? -8.515 -3.812 9.928 1.00 96.81 69 TYR A N 1
ATOM 541 C CA . TYR A 1 69 ? -7.286 -4.230 10.595 1.00 96.81 69 TYR A CA 1
ATOM 542 C C . TYR A 1 69 ? -7.588 -5.061 11.849 1.00 96.81 69 TYR A C 1
ATOM 544 O O . TYR A 1 69 ? -7.074 -6.169 11.979 1.00 96.81 69 TYR A O 1
ATOM 552 N N . LEU A 1 70 ? -8.492 -4.595 12.716 1.00 96.31 70 LEU A N 1
ATOM 553 C CA . LEU A 1 70 ? -8.899 -5.316 13.928 1.00 96.31 70 LEU A CA 1
ATOM 554 C C . LEU A 1 70 ? -9.521 -6.690 13.631 1.00 96.31 70 LEU A C 1
ATOM 556 O O . LEU A 1 70 ? -9.312 -7.640 14.380 1.00 96.31 70 LEU A O 1
ATOM 560 N N . ARG A 1 71 ? -10.256 -6.826 12.521 1.00 95.81 71 ARG A N 1
ATOM 561 C CA . ARG A 1 71 ? -10.894 -8.093 12.118 1.00 95.81 71 ARG A CA 1
ATOM 562 C C . ARG A 1 71 ? -9.924 -9.121 11.550 1.00 95.81 71 ARG A C 1
ATOM 564 O O . ARG A 1 71 ? -10.146 -10.319 11.711 1.00 95.81 71 ARG A O 1
ATOM 571 N N . ARG A 1 72 ? -8.932 -8.677 10.774 1.00 93.62 72 ARG A N 1
ATOM 572 C CA . ARG A 1 72 ? -8.095 -9.568 9.947 1.00 93.62 72 ARG A CA 1
ATOM 573 C C . ARG A 1 72 ? -6.632 -9.590 10.338 1.00 93.62 72 ARG A C 1
ATOM 575 O O . ARG A 1 72 ? -5.896 -10.411 9.802 1.00 93.62 72 ARG A O 1
ATOM 582 N N . ASN A 1 73 ? -6.225 -8.710 11.242 1.00 92.12 73 ASN A N 1
ATOM 583 C CA . ASN A 1 73 ? -4.836 -8.510 11.609 1.00 92.12 73 ASN A CA 1
ATOM 584 C C . ASN A 1 73 ? -3.932 -8.161 10.407 1.00 92.12 73 ASN A C 1
ATOM 586 O O . ASN A 1 73 ? -2.781 -8.592 10.314 1.00 92.12 73 ASN A O 1
ATOM 590 N N . LYS A 1 74 ? -4.490 -7.408 9.449 1.00 93.06 74 LYS A N 1
ATOM 591 C CA . LYS A 1 74 ? -3.803 -6.982 8.226 1.00 93.06 74 LYS A CA 1
ATOM 592 C C . LYS A 1 74 ? -3.801 -5.457 8.129 1.00 93.06 74 LYS A C 1
ATOM 594 O O . LYS A 1 74 ? -4.888 -4.876 8.065 1.00 93.06 74 LYS A O 1
ATOM 599 N N . PRO A 1 75 ? -2.630 -4.798 8.148 1.00 94.38 75 PRO A N 1
ATOM 600 C CA . PRO A 1 75 ? -2.536 -3.367 7.893 1.00 94.38 75 PRO A CA 1
ATOM 601 C C . PRO A 1 75 ? -3.079 -3.020 6.497 1.00 94.38 75 PRO A C 1
ATOM 603 O O . PRO A 1 75 ? -2.973 -3.836 5.578 1.00 94.38 75 PRO A O 1
ATOM 606 N N . PRO A 1 76 ? -3.673 -1.833 6.308 1.00 94.00 76 PRO A N 1
ATOM 607 C CA . PRO A 1 76 ? -4.237 -1.461 5.020 1.00 94.00 76 PRO A CA 1
ATOM 608 C C . PRO A 1 76 ? -3.143 -1.158 3.997 1.00 94.00 76 PRO A C 1
ATOM 610 O O . PRO A 1 76 ? -2.177 -0.456 4.295 1.00 94.00 76 PRO A O 1
ATOM 613 N N . ILE A 1 77 ? -3.345 -1.648 2.774 1.00 94.38 77 ILE A N 1
ATOM 614 C CA . ILE A 1 77 ? -2.519 -1.339 1.605 1.00 94.38 77 ILE A CA 1
ATOM 615 C C . ILE A 1 77 ? -3.334 -0.439 0.682 1.00 94.38 77 ILE A C 1
ATOM 617 O O . ILE A 1 77 ? -4.198 -0.892 -0.061 1.00 94.38 77 ILE A O 1
ATOM 621 N N . LEU A 1 78 ? -3.072 0.858 0.773 1.00 94.62 78 LEU A N 1
ATOM 622 C CA . LEU A 1 78 ? -3.688 1.903 -0.032 1.00 94.62 78 LEU A CA 1
ATOM 623 C C . LEU A 1 78 ? -2.755 2.197 -1.208 1.00 94.62 78 LEU A C 1
ATOM 625 O O . LEU A 1 78 ? -1.868 3.052 -1.117 1.00 94.62 78 LEU A O 1
ATOM 629 N N . HIS A 1 79 ? -2.872 1.396 -2.263 1.00 92.50 79 HIS A N 1
ATOM 630 C CA . HIS A 1 79 ? -2.081 1.510 -3.484 1.00 92.50 79 HIS A CA 1
ATOM 631 C C . HIS A 1 79 ? -2.994 1.463 -4.703 1.00 92.50 79 HIS A C 1
ATOM 633 O O . HIS A 1 79 ? -3.904 0.641 -4.766 1.00 92.50 79 HIS A O 1
ATOM 639 N N . ASP A 1 80 ? -2.707 2.327 -5.663 1.00 90.06 80 ASP A N 1
ATOM 640 C CA . ASP A 1 80 ? -3.299 2.328 -6.992 1.00 90.06 80 ASP A CA 1
ATOM 641 C C . ASP A 1 80 ? -2.166 2.289 -8.022 1.00 90.06 80 ASP A C 1
ATOM 643 O O . ASP A 1 80 ? -1.192 3.030 -7.889 1.00 90.06 80 ASP A O 1
ATOM 647 N N . ASP A 1 81 ? -2.279 1.458 -9.057 1.00 80.56 81 ASP A N 1
ATOM 648 C CA . ASP A 1 81 ? -1.184 1.266 -10.020 1.00 80.56 81 ASP A CA 1
ATOM 649 C C . ASP A 1 81 ? -0.830 2.552 -10.787 1.00 80.56 81 ASP A C 1
ATOM 651 O O . ASP A 1 81 ? 0.301 2.717 -11.259 1.00 80.56 81 ASP A O 1
ATOM 655 N N . LEU A 1 82 ? -1.770 3.496 -10.920 1.00 81.50 82 LEU A N 1
ATOM 656 C CA . LEU A 1 82 ? -1.555 4.766 -11.614 1.00 81.50 82 LEU A CA 1
ATOM 657 C C . LEU A 1 82 ? -1.050 5.852 -10.661 1.00 81.50 82 LEU A C 1
ATOM 659 O O . LEU A 1 82 ? -0.077 6.538 -10.979 1.00 81.50 82 LEU A O 1
ATOM 663 N N . LYS A 1 83 ? -1.696 6.010 -9.503 1.00 86.69 83 LYS A N 1
ATOM 664 C CA . LYS A 1 83 ? -1.434 7.090 -8.533 1.00 86.69 83 LYS A CA 1
ATOM 665 C C . LYS A 1 83 ? -0.369 6.729 -7.496 1.00 86.69 83 LYS A 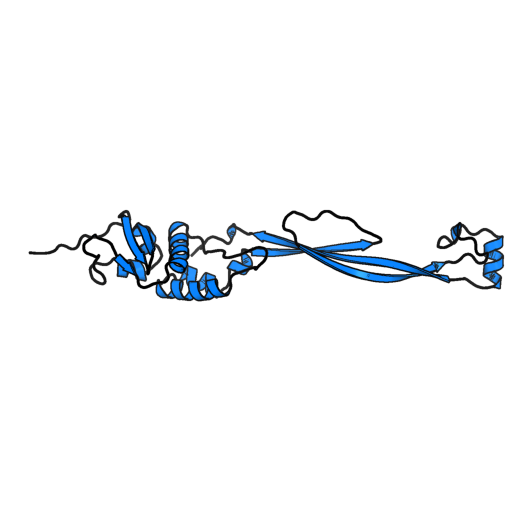C 1
ATOM 667 O O . LYS A 1 83 ? 0.163 7.611 -6.823 1.00 86.69 83 LYS A O 1
ATOM 672 N N . GLY A 1 84 ? -0.044 5.449 -7.371 1.00 89.75 84 GLY A N 1
ATOM 673 C CA . GLY A 1 84 ? 0.810 4.903 -6.330 1.00 89.75 84 GLY A CA 1
ATOM 674 C C . GLY A 1 84 ? 0.117 4.878 -4.968 1.00 89.75 84 GLY A C 1
ATOM 675 O O . GLY A 1 84 ? -1.094 4.710 -4.846 1.00 89.75 84 GLY A O 1
ATOM 676 N N . HIS A 1 85 ? 0.914 5.029 -3.914 1.00 93.69 85 HIS A N 1
ATOM 677 C CA . HIS A 1 85 ? 0.421 5.019 -2.542 1.00 93.69 85 HIS A CA 1
ATOM 678 C C . HIS A 1 85 ? -0.282 6.315 -2.137 1.00 93.69 85 HIS A C 1
ATOM 680 O O . HIS A 1 85 ? 0.280 7.400 -2.312 1.00 93.69 85 HIS A O 1
ATOM 686 N N . ASP A 1 86 ? -1.428 6.194 -1.460 1.00 96.56 86 ASP A N 1
ATOM 687 C CA . ASP A 1 86 ? -2.099 7.334 -0.828 1.00 96.56 86 ASP A CA 1
ATOM 688 C C . ASP A 1 86 ? -1.379 7.744 0.467 1.00 96.56 86 ASP A C 1
ATOM 690 O O . ASP A 1 86 ? -1.730 7.372 1.590 1.00 96.56 86 ASP A O 1
ATOM 694 N N . LYS A 1 87 ? -0.298 8.508 0.295 1.00 95.31 87 LYS A N 1
ATOM 695 C CA . LYS A 1 87 ? 0.551 8.987 1.393 1.00 95.31 87 LYS A CA 1
ATOM 696 C C . LYS A 1 87 ? -0.218 9.862 2.382 1.00 95.31 87 LYS A C 1
ATOM 698 O O . LYS A 1 87 ? 0.105 9.824 3.567 1.00 95.31 87 LYS A O 1
ATOM 703 N N . ALA A 1 88 ? -1.194 10.640 1.911 1.00 96.12 88 ALA A N 1
ATOM 704 C CA . ALA A 1 88 ? -1.996 11.499 2.773 1.00 96.12 88 ALA A CA 1
ATOM 705 C C . ALA A 1 88 ? -2.884 10.648 3.690 1.00 96.12 88 ALA A C 1
ATOM 707 O O . ALA A 1 88 ? -2.849 10.837 4.906 1.00 96.12 88 ALA A O 1
ATOM 708 N N . MET A 1 89 ? -3.563 9.642 3.129 1.00 97.12 89 MET A N 1
ATOM 709 C CA . MET A 1 89 ? -4.391 8.711 3.895 1.00 97.12 89 MET A CA 1
ATOM 710 C C . MET A 1 89 ? -3.575 7.898 4.906 1.00 97.12 89 MET A C 1
ATOM 712 O O . MET A 1 89 ? -4.013 7.682 6.031 1.00 97.12 89 MET A O 1
ATOM 716 N N . TYR A 1 90 ? -2.348 7.486 4.570 1.00 97.62 90 TYR A N 1
ATOM 717 C CA . TYR A 1 90 ? -1.485 6.817 5.549 1.00 97.62 90 TYR A CA 1
ATOM 718 C C . TYR A 1 90 ? -1.119 7.708 6.742 1.00 97.62 90 TYR A C 1
ATOM 720 O O . TYR A 1 90 ? -0.981 7.209 7.861 1.00 97.62 90 TYR A O 1
ATOM 728 N N . VAL A 1 91 ? -0.938 9.015 6.527 1.00 97.12 91 VAL A N 1
ATOM 729 C CA . VAL A 1 91 ? -0.613 9.960 7.605 1.00 97.12 91 VAL A CA 1
ATOM 730 C C . VAL A 1 91 ? -1.808 10.161 8.532 1.00 97.12 91 VAL A C 1
ATOM 732 O O . VAL A 1 91 ? -1.626 10.089 9.749 1.00 97.12 91 VAL A O 1
ATOM 735 N N . THR A 1 92 ? -3.005 10.370 7.981 1.00 97.88 92 THR A N 1
ATOM 736 C CA . THR A 1 92 ? -4.233 10.545 8.772 1.00 97.88 92 THR A CA 1
ATOM 737 C C . THR A 1 92 ? -4.610 9.253 9.491 1.00 97.88 92 THR A C 1
ATOM 739 O O . THR A 1 92 ? -4.837 9.264 10.699 1.00 97.88 92 THR A O 1
ATOM 742 N N . LEU A 1 93 ? -4.531 8.104 8.815 1.00 98.25 93 LEU A N 1
ATOM 743 C CA . LEU A 1 93 ? -4.788 6.808 9.438 1.00 98.25 93 LEU A CA 1
ATOM 744 C C . LEU A 1 93 ? -3.820 6.507 10.586 1.00 98.25 93 LEU A C 1
ATOM 746 O O . LEU A 1 93 ? -4.208 5.893 11.575 1.00 98.25 93 LEU A O 1
ATOM 750 N N . ARG A 1 94 ? -2.560 6.949 10.497 1.00 98.06 94 ARG A N 1
ATOM 751 C CA . ARG A 1 94 ? -1.606 6.796 11.603 1.00 98.06 94 ARG A CA 1
ATOM 752 C C . ARG A 1 94 ? -2.044 7.581 12.838 1.00 98.06 94 ARG A C 1
ATOM 754 O O . ARG A 1 94 ? -1.830 7.105 13.949 1.00 98.06 94 ARG A O 1
ATOM 761 N N . GLN A 1 95 ? -2.613 8.773 12.658 1.00 97.50 95 GLN A N 1
ATOM 762 C CA . GLN A 1 95 ? -3.132 9.577 13.769 1.00 97.50 95 GLN A CA 1
ATOM 763 C C . GLN A 1 95 ? -4.337 8.892 14.421 1.00 97.50 95 GLN A C 1
ATOM 765 O O . GLN A 1 95 ? -4.359 8.765 15.642 1.00 97.50 95 GLN A O 1
ATOM 770 N N . GLU A 1 96 ? -5.258 8.355 13.621 1.00 97.44 96 GLU A N 1
ATOM 771 C CA . GLU A 1 96 ? -6.397 7.567 14.114 1.00 97.44 96 GLU A CA 1
ATOM 772 C C . GLU A 1 96 ? -5.952 6.287 14.833 1.00 97.44 96 GLU A C 1
ATOM 774 O O . GLU A 1 96 ? -6.407 5.986 15.934 1.00 97.44 96 GLU A O 1
ATOM 779 N N . ALA A 1 97 ? -4.995 5.547 14.266 1.00 97.75 97 ALA A N 1
ATOM 780 C CA . ALA A 1 97 ? -4.440 4.355 14.902 1.00 97.75 97 ALA A CA 1
ATOM 781 C C . ALA A 1 97 ? -3.807 4.679 16.263 1.00 97.75 97 ALA A C 1
ATOM 783 O O . ALA A 1 97 ? -3.981 3.923 17.222 1.00 97.75 97 ALA A O 1
ATOM 784 N N . TYR A 1 98 ? -3.116 5.818 16.361 1.00 97.75 98 TYR A N 1
ATOM 785 C CA . TYR A 1 98 ? -2.559 6.305 17.617 1.00 97.75 98 TYR A CA 1
ATOM 786 C C . TYR A 1 98 ? -3.660 6.683 18.618 1.00 97.75 98 TYR A C 1
ATOM 788 O O . TYR A 1 98 ? -3.596 6.256 19.771 1.00 97.75 98 TYR A O 1
ATOM 796 N N . TYR A 1 99 ? -4.686 7.419 18.178 1.00 96.75 99 TYR A N 1
ATOM 797 C CA . TYR A 1 99 ? -5.838 7.807 19.000 1.00 96.75 99 TYR A CA 1
ATOM 798 C C . TYR A 1 99 ? -6.552 6.584 19.597 1.00 96.75 99 TYR A C 1
ATOM 800 O O . TYR A 1 99 ? -6.761 6.510 20.808 1.00 96.75 99 TYR A O 1
ATOM 808 N N . PHE A 1 100 ? -6.813 5.562 18.778 1.00 97.56 100 PHE A N 1
ATOM 809 C CA . PHE A 1 100 ? -7.415 4.302 19.217 1.00 97.56 100 PHE A CA 1
ATOM 810 C C . PHE A 1 100 ? -6.432 3.350 19.922 1.00 97.56 100 PHE A C 1
ATOM 812 O O . PHE A 1 100 ? -6.774 2.199 20.200 1.00 97.56 100 PHE A O 1
ATOM 819 N N . GLY A 1 101 ? -5.205 3.779 20.231 1.00 96.69 101 GLY A N 1
ATOM 820 C CA . GLY A 1 101 ? -4.238 2.986 20.993 1.00 96.69 101 GLY A CA 1
ATOM 821 C C . GLY A 1 101 ? -3.774 1.701 20.296 1.00 96.69 101 GLY A C 1
ATOM 822 O O . GLY A 1 101 ? -3.441 0.725 20.967 1.00 96.69 101 GLY A O 1
ATOM 823 N N . LEU A 1 102 ? -3.754 1.678 18.962 1.00 96.69 102 LEU A N 1
ATOM 824 C CA . LEU A 1 102 ? -3.335 0.540 18.140 1.00 96.69 102 LEU A CA 1
ATOM 825 C C . LEU A 1 102 ? -1.830 0.620 17.875 1.00 96.69 102 LEU A C 1
ATOM 827 O O . LEU A 1 102 ? -1.393 1.045 16.802 1.00 96.69 102 LEU A O 1
ATOM 831 N N . LYS A 1 103 ? -1.028 0.239 18.875 1.00 95.12 103 LYS A N 1
ATOM 832 C CA . LYS A 1 103 ? 0.439 0.411 18.867 1.00 95.12 103 LYS A CA 1
ATOM 833 C C . LYS A 1 103 ? 1.099 -0.186 17.621 1.00 95.12 103 LYS A C 1
ATOM 835 O O . LYS A 1 103 ? 1.769 0.541 16.892 1.00 95.12 103 LYS A O 1
ATOM 840 N N . SER A 1 104 ? 0.815 -1.451 17.317 1.00 95.06 104 SER A N 1
ATOM 841 C CA . SER A 1 104 ? 1.421 -2.162 16.186 1.00 95.06 104 SER A CA 1
ATOM 842 C C . SER A 1 104 ? 1.087 -1.534 14.835 1.00 95.06 104 SER A C 1
ATOM 844 O O . SER A 1 104 ? 1.974 -1.319 14.012 1.00 95.06 104 SER A O 1
ATOM 846 N N . LEU A 1 105 ? -0.177 -1.148 14.617 1.00 96.12 105 LEU A N 1
ATOM 847 C CA . LEU A 1 105 ? -0.581 -0.455 13.391 1.00 96.12 105 LEU A CA 1
ATOM 848 C C . LEU A 1 105 ? 0.071 0.930 13.289 1.00 96.12 105 LEU A C 1
ATOM 850 O O . LEU A 1 105 ? 0.522 1.329 12.216 1.00 96.12 105 LEU A O 1
ATOM 854 N N . THR A 1 106 ? 0.155 1.652 14.408 1.00 97.06 106 THR A N 1
ATOM 855 C CA . THR A 1 106 ? 0.804 2.968 14.472 1.00 97.06 106 THR A CA 1
ATOM 856 C C . THR A 1 106 ? 2.278 2.873 14.079 1.00 97.06 106 THR A C 1
ATOM 858 O O . THR A 1 106 ? 2.753 3.675 13.272 1.00 97.06 106 THR A O 1
ATOM 861 N N . GLU A 1 107 ? 2.998 1.882 14.606 1.00 96.12 107 GLU A N 1
ATOM 862 C CA . GLU A 1 107 ? 4.401 1.613 14.273 1.00 96.12 107 GLU A CA 1
ATOM 863 C C . GLU A 1 107 ? 4.564 1.168 12.821 1.00 96.12 107 GLU A C 1
ATOM 865 O O . GLU A 1 107 ? 5.391 1.729 12.104 1.00 96.12 107 GLU A O 1
ATOM 870 N N . TRP A 1 108 ? 3.721 0.251 12.343 1.00 95.62 108 TRP A N 1
ATOM 871 C CA . TRP A 1 108 ? 3.737 -0.208 10.954 1.00 95.62 108 TRP A CA 1
ATOM 872 C C . TRP A 1 108 ? 3.576 0.954 9.958 1.00 95.62 108 TRP A C 1
ATOM 874 O O . TRP A 1 108 ? 4.325 1.055 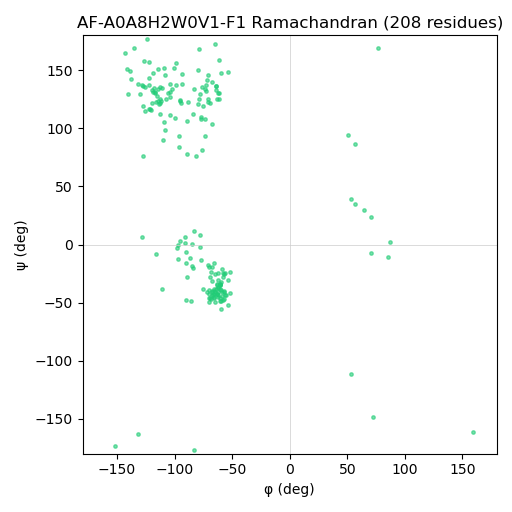8.980 1.00 95.62 108 TRP A O 1
ATOM 884 N N . LEU A 1 109 ? 2.649 1.879 10.239 1.00 96.50 109 LEU A N 1
ATOM 885 C CA . LEU A 1 109 ? 2.424 3.085 9.436 1.00 96.50 109 LEU A CA 1
ATOM 886 C C . LEU A 1 109 ? 3.577 4.089 9.566 1.00 96.50 109 LEU A C 1
ATOM 888 O O . LEU A 1 109 ? 3.975 4.707 8.575 1.00 96.50 109 LEU A O 1
ATOM 892 N N . LYS A 1 110 ? 4.144 4.250 10.769 1.00 96.38 110 LYS A N 1
ATOM 893 C CA . LYS A 1 110 ? 5.302 5.122 11.027 1.00 96.38 110 LYS A CA 1
ATOM 894 C C . LYS A 1 110 ? 6.544 4.661 10.261 1.00 96.38 110 LYS A C 1
ATOM 896 O O . LYS A 1 110 ? 7.225 5.496 9.672 1.00 96.38 110 LYS A O 1
ATOM 901 N N . GLU A 1 111 ? 6.800 3.358 10.239 1.00 95.69 111 GLU A N 1
ATOM 902 C CA . GLU A 1 111 ? 7.922 2.721 9.537 1.00 95.69 111 GLU A CA 1
ATOM 903 C C . GLU A 1 111 ? 7.682 2.581 8.027 1.00 95.69 111 GLU A C 1
ATOM 905 O O . GLU A 1 111 ? 8.562 2.129 7.298 1.00 95.69 111 GLU A O 1
ATOM 910 N N . LYS A 1 112 ? 6.505 3.000 7.539 1.00 95.25 112 LYS A N 1
ATOM 911 C CA . LYS A 1 112 ? 6.105 2.945 6.126 1.00 95.25 112 LYS A CA 1
ATOM 912 C C . LYS A 1 112 ? 6.249 1.545 5.523 1.00 95.25 112 LYS A C 1
ATOM 914 O O . LYS A 1 112 ? 6.628 1.403 4.360 1.00 95.25 112 LYS A O 1
ATOM 919 N N . LYS A 1 113 ? 5.917 0.503 6.293 1.00 93.69 113 LYS A N 1
ATOM 920 C CA . LYS A 1 113 ? 6.037 -0.900 5.855 1.00 93.69 113 LYS A CA 1
ATOM 921 C C . LYS A 1 113 ? 5.217 -1.222 4.601 1.00 93.69 113 LYS A C 1
ATOM 923 O O . LYS A 1 113 ? 5.591 -2.131 3.866 1.00 93.69 113 LYS A O 1
ATOM 928 N N . TYR A 1 114 ? 4.190 -0.429 4.278 1.00 93.31 114 TYR A N 1
ATOM 929 C CA . TYR A 1 114 ? 3.475 -0.511 2.997 1.00 93.31 114 TYR A CA 1
ATOM 930 C C . TYR A 1 114 ? 4.394 -0.412 1.766 1.00 93.31 114 TYR A C 1
ATOM 932 O O . TYR A 1 114 ? 4.102 -1.044 0.757 1.00 93.31 114 TYR A O 1
ATOM 940 N N . LEU A 1 115 ? 5.516 0.317 1.848 1.00 92.44 115 LEU A N 1
ATOM 941 C CA . LEU A 1 115 ? 6.500 0.423 0.759 1.00 92.44 115 LEU A CA 1
ATOM 942 C C . LEU A 1 115 ? 7.283 -0.875 0.526 1.00 92.44 115 LEU A C 1
ATOM 944 O O . LEU A 1 115 ? 7.905 -1.040 -0.514 1.00 92.44 115 LEU A O 1
ATOM 948 N N . GLN A 1 116 ? 7.309 -1.769 1.514 1.00 90.38 116 GLN A N 1
ATOM 949 C CA . GLN A 1 116 ? 7.946 -3.078 1.385 1.00 90.38 116 GLN A CA 1
ATOM 950 C C . GLN A 1 116 ? 6.961 -4.123 0.858 1.00 90.38 116 GLN A C 1
ATOM 952 O O . GLN A 1 116 ? 7.389 -5.077 0.218 1.00 90.38 116 GLN A O 1
ATOM 957 N N . VAL A 1 117 ? 5.662 -3.931 1.123 1.00 91.88 117 VAL A N 1
ATOM 958 C CA . VAL A 1 117 ? 4.578 -4.777 0.605 1.00 91.88 117 VAL A CA 1
ATOM 959 C C . VAL A 1 117 ? 4.419 -4.591 -0.898 1.00 91.88 117 VAL A C 1
ATOM 961 O O . VAL A 1 117 ? 4.295 -5.579 -1.613 1.00 91.88 117 VAL A O 1
ATOM 964 N N . VAL A 1 118 ? 4.418 -3.342 -1.370 1.00 91.06 118 VAL A N 1
ATOM 965 C CA . VAL A 1 118 ? 4.304 -3.032 -2.797 1.00 91.06 118 VAL A CA 1
ATOM 966 C C . VAL A 1 118 ? 5.667 -2.624 -3.320 1.00 91.06 118 VAL A C 1
ATOM 968 O O . VAL A 1 118 ? 6.188 -1.571 -2.956 1.00 91.06 118 VAL A O 1
ATOM 971 N N . GLN A 1 119 ? 6.249 -3.465 -4.164 1.00 85.94 119 GLN A N 1
ATOM 972 C CA . GLN A 1 119 ? 7.578 -3.254 -4.722 1.00 85.94 119 GLN A CA 1
ATOM 973 C C . GLN A 1 119 ? 7.487 -3.050 -6.226 1.00 85.94 119 GLN A C 1
ATOM 975 O O . GLN A 1 119 ? 6.597 -3.575 -6.885 1.00 85.94 119 GLN A O 1
ATOM 980 N N . THR A 1 120 ? 8.430 -2.298 -6.782 1.00 86.25 120 THR A N 1
ATOM 981 C CA . THR A 1 120 ? 8.576 -2.176 -8.231 1.00 86.25 120 THR A CA 1
ATOM 982 C C . THR A 1 120 ? 9.883 -2.832 -8.630 1.00 86.25 120 THR A C 1
ATOM 984 O O . THR A 1 120 ? 10.965 -2.347 -8.296 1.00 86.25 120 THR A O 1
ATOM 987 N N . LYS A 1 121 ? 9.782 -3.947 -9.346 1.00 87.50 121 LYS A N 1
ATOM 988 C CA . LYS A 1 121 ? 10.924 -4.580 -9.993 1.00 87.50 121 LYS A CA 1
ATOM 989 C C . LYS A 1 121 ? 11.157 -3.888 -11.327 1.00 87.50 121 LYS A C 1
ATOM 991 O O . LYS A 1 121 ? 10.210 -3.700 -12.084 1.00 87.50 121 LYS A O 1
ATOM 996 N N . TYR A 1 122 ? 12.403 -3.542 -11.630 1.00 88.50 122 TYR A N 1
ATOM 997 C CA . TYR A 1 122 ? 12.776 -3.070 -12.959 1.00 88.50 122 TYR A CA 1
ATOM 998 C C . TYR A 1 122 ? 13.612 -4.127 -13.684 1.00 88.50 122 TYR A C 1
ATOM 1000 O O . TYR A 1 122 ? 14.388 -4.857 -13.065 1.00 88.50 122 TYR A O 1
ATOM 1008 N N . THR A 1 123 ? 13.444 -4.212 -14.999 1.00 88.31 123 THR A N 1
ATOM 1009 C CA . THR A 1 123 ? 14.270 -5.026 -15.896 1.00 88.31 123 THR A CA 1
ATOM 1010 C C . THR A 1 123 ? 14.751 -4.151 -17.041 1.00 88.31 123 THR A C 1
ATOM 1012 O O . THR A 1 123 ? 13.988 -3.345 -17.571 1.00 88.31 123 THR A O 1
ATOM 1015 N N . VAL A 1 124 ? 16.023 -4.293 -17.398 1.00 88.75 124 VAL A N 1
ATOM 1016 C CA . VAL A 1 124 ? 16.684 -3.503 -18.436 1.00 88.75 124 VAL 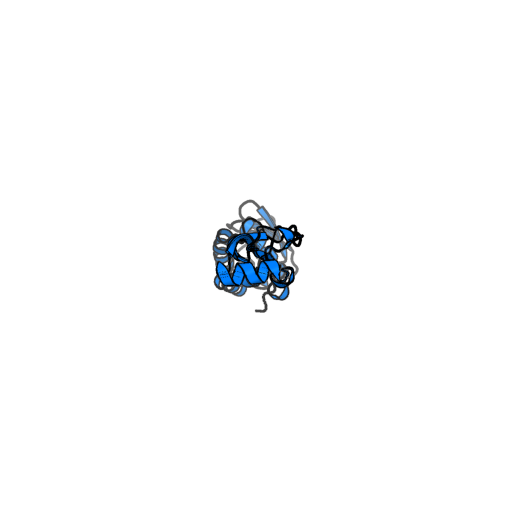A CA 1
ATOM 1017 C C . VAL A 1 124 ? 16.900 -4.395 -19.652 1.00 88.75 124 VAL A C 1
ATOM 1019 O O . VAL A 1 124 ? 17.492 -5.466 -19.533 1.00 88.75 124 VAL A O 1
ATOM 1022 N N . HIS A 1 125 ? 16.421 -3.957 -20.809 1.00 84.69 125 HIS A N 1
ATOM 1023 C CA . HIS A 1 125 ? 16.561 -4.666 -22.074 1.00 84.69 125 HIS A CA 1
ATOM 1024 C C . HIS A 1 125 ? 17.306 -3.777 -23.064 1.00 84.69 125 HIS A C 1
ATOM 1026 O O . HIS A 1 125 ? 16.802 -2.715 -23.429 1.00 84.69 125 HIS A O 1
ATOM 1032 N N . GLU A 1 126 ? 18.497 -4.203 -23.485 1.00 86.19 126 GLU A N 1
ATOM 1033 C CA . GLU A 1 126 ? 19.190 -3.594 -24.622 1.00 86.19 126 GLU A CA 1
ATOM 1034 C C . GLU A 1 126 ? 18.474 -3.949 -25.921 1.00 86.19 126 GLU A C 1
ATOM 1036 O O . GLU A 1 126 ? 17.875 -5.021 -26.058 1.00 86.19 126 GLU A O 1
ATOM 1041 N N . ILE A 1 127 ? 18.500 -3.013 -26.860 1.00 80.38 127 ILE A N 1
ATOM 1042 C CA . ILE A 1 127 ? 17.740 -3.104 -28.093 1.00 80.38 127 ILE A CA 1
ATOM 1043 C C . ILE A 1 127 ? 18.580 -2.578 -29.236 1.00 80.38 127 ILE A C 1
ATOM 1045 O O . ILE A 1 127 ? 19.036 -1.435 -29.191 1.00 80.38 127 ILE A O 1
ATOM 1049 N N . ASP A 1 128 ? 18.657 -3.376 -30.292 1.00 73.62 128 ASP A N 1
ATOM 1050 C CA . ASP A 1 128 ? 19.271 -3.000 -31.552 1.00 73.62 128 ASP A CA 1
ATOM 1051 C C . ASP A 1 128 ? 18.227 -3.068 -32.668 1.00 73.62 128 ASP A C 1
ATOM 1053 O O . ASP A 1 128 ? 17.499 -4.051 -32.781 1.00 73.62 128 ASP A O 1
ATOM 1057 N N . ASN A 1 129 ? 18.172 -2.023 -33.498 1.00 64.38 129 ASN A N 1
ATOM 1058 C CA . ASN A 1 129 ? 17.423 -1.937 -34.754 1.00 64.38 129 ASN A CA 1
ATOM 1059 C C . ASN A 1 129 ? 15.937 -2.346 -34.685 1.00 64.38 129 ASN A C 1
ATOM 1061 O O . ASN A 1 129 ? 15.586 -3.492 -34.934 1.00 64.38 129 ASN A O 1
ATOM 1065 N N . GLY A 1 130 ? 15.056 -1.355 -34.483 1.00 61.44 130 GLY A N 1
ATOM 1066 C CA . GLY A 1 130 ? 13.618 -1.438 -34.787 1.00 61.44 130 GLY A CA 1
ATOM 1067 C C . GLY A 1 130 ? 12.881 -2.592 -34.101 1.00 61.44 130 GLY A C 1
ATOM 1068 O O . GLY A 1 130 ? 12.691 -3.649 -34.694 1.00 61.44 130 GLY A O 1
ATOM 1069 N N . VAL A 1 131 ? 12.410 -2.379 -32.869 1.00 63.69 131 VAL A N 1
ATOM 1070 C CA . VAL A 1 131 ? 11.838 -3.464 -32.059 1.00 63.69 131 VAL A CA 1
ATOM 1071 C C . VAL A 1 131 ? 10.370 -3.255 -31.721 1.00 63.69 131 VAL A C 1
ATOM 1073 O O . VAL A 1 131 ? 9.957 -2.223 -31.198 1.00 63.69 131 VAL A O 1
ATOM 1076 N N . SER A 1 132 ? 9.596 -4.308 -31.984 1.00 67.56 132 SER A N 1
ATOM 1077 C CA . SER A 1 132 ? 8.278 -4.562 -31.412 1.00 67.56 132 SER A CA 1
ATOM 1078 C C . SER A 1 132 ? 8.403 -5.648 -30.344 1.00 67.56 132 SER A C 1
ATOM 1080 O O . SER A 1 132 ? 8.984 -6.700 -30.610 1.00 67.56 132 SER A O 1
ATOM 1082 N N . GLY A 1 133 ? 7.833 -5.428 -29.163 1.00 71.88 133 GLY A N 1
ATOM 1083 C CA . GLY A 1 133 ? 7.842 -6.392 -28.063 1.00 71.88 133 GLY A CA 1
ATOM 1084 C C . GLY A 1 133 ? 6.473 -6.518 -27.402 1.00 71.88 133 GLY A C 1
ATOM 1085 O O . GLY A 1 133 ? 5.569 -5.723 -27.652 1.00 71.88 133 GLY A O 1
ATOM 1086 N N . ARG A 1 134 ? 6.321 -7.532 -26.548 1.00 75.75 134 ARG A N 1
ATOM 1087 C CA . ARG A 1 134 ? 5.177 -7.671 -25.640 1.00 75.75 134 ARG A CA 1
ATOM 1088 C C . ARG A 1 134 ? 5.679 -7.470 -24.221 1.00 75.75 134 ARG A C 1
ATOM 1090 O O . ARG A 1 134 ? 6.693 -8.054 -23.855 1.00 75.75 134 ARG A O 1
ATOM 1097 N N . ILE A 1 135 ? 4.954 -6.684 -23.440 1.00 77.19 135 ILE A N 1
ATOM 1098 C CA . ILE A 1 135 ? 5.200 -6.530 -22.006 1.00 77.19 135 ILE A CA 1
ATOM 1099 C C . ILE A 1 135 ? 4.073 -7.212 -21.223 1.00 77.19 135 ILE A C 1
ATOM 1101 O O . ILE A 1 135 ? 2.958 -7.322 -21.748 1.00 77.19 135 ILE A O 1
ATOM 1105 N N . PRO A 1 136 ? 4.335 -7.692 -19.996 1.00 76.88 136 PRO A N 1
ATOM 1106 C CA . PRO A 1 136 ? 3.287 -8.201 -19.120 1.00 76.88 136 PRO A CA 1
ATOM 1107 C C . PRO A 1 136 ? 2.156 -7.183 -18.916 1.00 76.88 136 PRO A C 1
ATOM 1109 O O . PRO A 1 136 ? 2.384 -5.971 -18.909 1.00 76.88 136 PRO A O 1
ATOM 1112 N N . ALA A 1 137 ? 0.928 -7.671 -18.733 1.00 73.06 137 ALA A N 1
ATOM 1113 C CA . ALA A 1 137 ? -0.212 -6.808 -18.434 1.00 73.06 137 ALA A CA 1
ATOM 1114 C C . ALA A 1 137 ? 0.009 -6.080 -17.096 1.00 73.06 137 ALA A C 1
ATOM 1116 O O . ALA A 1 137 ? 0.367 -6.708 -16.105 1.00 73.06 137 ALA A O 1
ATOM 1117 N N . GLY A 1 138 ? -0.188 -4.758 -17.081 1.00 75.69 138 GLY A N 1
ATOM 1118 C CA . GLY A 1 138 ? 0.058 -3.911 -15.906 1.00 75.69 138 GLY A CA 1
ATOM 1119 C C . GLY A 1 138 ? 1.506 -3.426 -15.748 1.00 75.69 138 GLY A C 1
ATOM 1120 O O . GLY A 1 138 ? 1.749 -2.512 -14.962 1.00 75.69 138 GLY A O 1
ATOM 1121 N N . ALA A 1 139 ? 2.461 -3.958 -16.519 1.00 82.88 139 ALA A N 1
ATOM 1122 C CA . ALA A 1 139 ? 3.825 -3.441 -16.527 1.00 82.88 139 ALA A CA 1
ATOM 1123 C C . ALA A 1 139 ? 3.894 -2.075 -17.230 1.00 82.88 139 ALA A C 1
ATOM 1125 O O . ALA A 1 139 ? 3.244 -1.840 -18.252 1.00 82.88 139 ALA A O 1
ATOM 1126 N N . LYS A 1 140 ? 4.718 -1.175 -16.693 1.00 86.94 140 LYS A N 1
ATOM 1127 C CA . LYS A 1 140 ? 5.068 0.102 -17.331 1.00 86.94 140 LYS A CA 1
ATOM 1128 C C . LYS A 1 140 ? 6.413 -0.045 -18.021 1.00 86.94 140 LYS A C 1
ATOM 1130 O O . LYS A 1 140 ? 7.218 -0.879 -17.620 1.00 86.94 140 LYS A O 1
ATOM 1135 N N . TYR A 1 141 ? 6.686 0.773 -19.027 1.00 87.69 141 TYR A N 1
ATOM 1136 C CA . TYR A 1 141 ? 8.013 0.809 -19.623 1.00 87.69 141 TYR A CA 1
ATOM 1137 C C . TYR A 1 141 ? 8.435 2.227 -19.978 1.00 87.69 141 TYR A C 1
ATOM 1139 O O . TYR A 1 141 ? 7.609 3.084 -20.285 1.00 87.69 141 TYR A O 1
ATOM 1147 N N . GLU A 1 142 ? 9.740 2.446 -19.949 1.00 90.62 142 GLU A N 1
ATOM 1148 C CA . GLU A 1 142 ? 10.397 3.655 -20.418 1.00 90.62 142 GLU A CA 1
ATOM 1149 C C . GLU A 1 142 ? 11.397 3.262 -21.496 1.00 90.62 142 GLU A C 1
ATOM 1151 O O . GLU A 1 142 ? 12.103 2.259 -21.375 1.00 90.62 142 GLU A O 1
ATOM 1156 N N . PHE A 1 143 ? 11.444 4.043 -22.569 1.00 87.44 143 PHE A N 1
ATOM 1157 C CA . PHE A 1 143 ? 12.356 3.806 -23.675 1.00 87.44 143 PHE A CA 1
ATOM 1158 C C . PHE A 1 143 ? 13.371 4.939 -23.768 1.00 87.44 143 PHE A C 1
ATOM 1160 O O . PHE A 1 143 ? 13.008 6.106 -23.919 1.00 87.44 143 PHE A O 1
ATOM 1167 N N . TYR A 1 144 ? 14.646 4.567 -23.705 1.00 88.31 144 TYR A N 1
ATOM 1168 C CA . TYR A 1 144 ? 15.789 5.460 -23.804 1.00 88.31 144 TYR A CA 1
ATOM 1169 C C . TYR A 1 144 ? 16.504 5.195 -25.132 1.00 88.31 144 TYR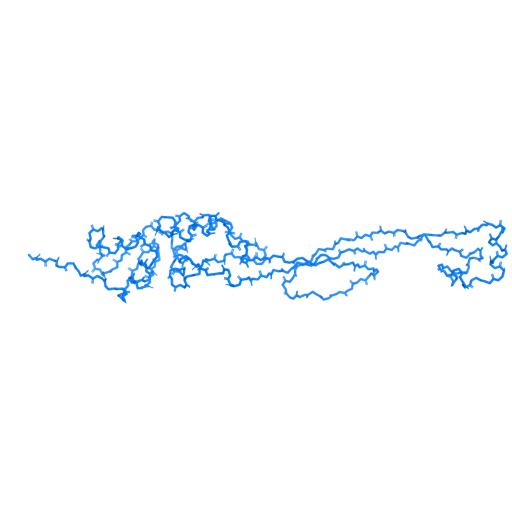 A C 1
ATOM 1171 O O . TYR A 1 144 ? 17.373 4.317 -25.196 1.00 88.31 144 TYR A O 1
ATOM 1179 N N . PRO A 1 145 ? 16.124 5.900 -26.214 1.00 85.50 145 PRO A N 1
ATOM 1180 C CA . PRO A 1 145 ? 16.744 5.712 -27.515 1.00 85.50 145 PRO A CA 1
ATOM 1181 C C . PRO A 1 145 ? 18.193 6.193 -27.493 1.00 85.50 145 PRO A C 1
ATOM 1183 O O . PRO A 1 145 ? 18.514 7.255 -26.955 1.00 85.50 145 PRO A O 1
ATOM 1186 N N . LYS A 1 146 ? 19.062 5.433 -28.153 1.00 83.94 146 LYS A N 1
ATOM 1187 C CA . LYS A 1 146 ? 20.443 5.806 -28.419 1.00 83.94 146 LYS A CA 1
ATOM 1188 C C . LYS A 1 146 ? 20.674 5.801 -29.921 1.00 83.94 146 LYS A C 1
ATOM 1190 O O . LYS A 1 146 ? 20.612 4.763 -30.576 1.00 83.94 146 LYS A O 1
ATOM 1195 N N . TRP A 1 147 ? 20.989 6.979 -30.439 1.00 82.19 147 TRP A N 1
ATOM 1196 C CA . TRP A 1 147 ? 21.513 7.135 -31.786 1.00 82.19 147 TRP A CA 1
ATOM 1197 C C . TRP A 1 147 ? 23.028 7.003 -31.719 1.00 82.19 147 TRP A C 1
ATOM 1199 O O . TRP A 1 147 ? 23.687 7.741 -30.983 1.00 82.19 147 TRP A O 1
ATOM 1209 N N . SER A 1 148 ? 23.587 6.057 -32.463 1.00 78.69 148 SER A N 1
ATOM 1210 C CA . SER A 1 148 ? 25.032 5.948 -32.644 1.00 78.69 148 SER A CA 1
ATOM 1211 C C . SER A 1 148 ? 25.383 5.910 -34.124 1.00 78.69 148 SER A C 1
ATOM 1213 O O . SER A 1 148 ? 24.551 5.616 -34.982 1.00 78.69 148 SER A O 1
ATOM 1215 N N . MET A 1 149 ? 26.628 6.265 -34.420 1.00 83.38 149 MET A N 1
ATOM 1216 C CA . MET A 1 149 ? 27.198 6.162 -35.755 1.00 83.38 149 MET A CA 1
ATOM 1217 C C . MET A 1 149 ? 28.266 5.081 -35.715 1.00 83.38 149 MET A C 1
ATOM 1219 O O . MET A 1 149 ? 29.185 5.139 -34.896 1.00 83.38 149 MET A O 1
ATOM 1223 N N . GLU A 1 150 ? 28.130 4.082 -36.575 1.00 85.25 150 GLU A N 1
ATOM 1224 C CA . GLU A 1 150 ? 29.150 3.063 -36.768 1.00 85.25 150 GLU A CA 1
ATOM 1225 C C . GLU A 1 150 ? 29.984 3.392 -38.000 1.00 85.25 150 GLU A C 1
ATOM 1227 O O . GLU A 1 150 ? 29.461 3.771 -39.052 1.00 85.25 150 GLU A O 1
ATOM 1232 N N . LYS A 1 151 ? 31.298 3.216 -37.861 1.00 90.06 151 LYS A N 1
ATOM 1233 C CA . LYS A 1 151 ? 32.244 3.354 -38.959 1.00 90.06 151 LYS A CA 1
ATOM 1234 C C . LYS A 1 151 ? 32.170 2.107 -39.838 1.00 90.06 151 LYS A C 1
ATOM 1236 O O . LYS A 1 151 ? 32.643 1.040 -39.452 1.00 90.06 151 LYS A O 1
ATOM 1241 N N . VAL A 1 152 ? 31.599 2.238 -41.028 1.00 92.00 152 VAL A N 1
ATOM 1242 C CA . VAL A 1 152 ? 31.405 1.124 -41.963 1.00 92.00 152 VAL A CA 1
ATOM 1243 C C . VAL A 1 152 ? 32.457 1.186 -43.061 1.00 92.00 152 VAL A C 1
ATOM 1245 O O . VAL A 1 152 ? 32.725 2.245 -43.623 1.00 92.00 152 VAL A O 1
ATOM 1248 N N . TYR A 1 153 ? 33.082 0.052 -43.371 1.00 93.19 153 TYR A N 1
ATOM 1249 C CA . TYR A 1 153 ? 34.006 -0.040 -44.501 1.00 93.19 153 TYR A CA 1
ATOM 1250 C C . TYR A 1 153 ? 33.277 0.260 -45.815 1.00 93.19 153 TYR A C 1
ATOM 1252 O O . TYR A 1 153 ? 32.244 -0.352 -46.088 1.00 93.19 153 TYR A O 1
ATOM 1260 N N . LEU A 1 154 ? 33.839 1.146 -46.638 1.00 95.31 154 LEU A N 1
ATOM 1261 C CA . LEU A 1 154 ? 33.340 1.394 -47.989 1.00 95.31 154 LEU A CA 1
ATOM 1262 C C . LEU A 1 154 ? 34.246 0.742 -49.025 1.00 95.31 154 LEU A C 1
ATOM 1264 O O . LEU A 1 154 ? 35.476 0.816 -48.944 1.00 95.31 154 LEU A O 1
ATOM 1268 N N . CYS A 1 155 ? 33.629 0.128 -50.029 1.00 94.56 155 CYS A N 1
ATOM 1269 C CA . CYS A 1 155 ? 34.343 -0.429 -51.161 1.00 94.56 155 CYS A CA 1
ATOM 1270 C C . CYS A 1 155 ? 35.059 0.690 -51.942 1.00 94.56 155 CYS A C 1
ATOM 1272 O O . CYS A 1 155 ? 34.390 1.603 -52.426 1.00 94.56 155 CYS A O 1
ATOM 1274 N N . PRO A 1 156 ? 36.383 0.599 -52.176 1.00 94.62 156 PRO A N 1
ATOM 1275 C CA . PRO A 1 156 ? 37.138 1.577 -52.967 1.00 94.62 156 PRO A CA 1
ATOM 1276 C C . PRO A 1 156 ? 36.595 1.790 -54.384 1.00 94.62 156 PRO A C 1
ATOM 1278 O O . PRO A 1 156 ? 36.827 2.830 -54.989 1.00 94.62 156 PRO A O 1
ATOM 1281 N N . ARG A 1 157 ? 35.893 0.788 -54.930 1.00 93.94 157 ARG A N 1
ATOM 1282 C CA . ARG A 1 157 ? 35.285 0.820 -56.267 1.00 93.94 157 ARG A CA 1
ATOM 1283 C C . ARG A 1 157 ? 33.810 1.242 -56.262 1.00 93.94 157 ARG A C 1
ATOM 1285 O O . ARG A 1 157 ? 33.189 1.205 -57.317 1.00 93.94 157 ARG A O 1
ATOM 1292 N N . GLY A 1 158 ? 33.246 1.584 -55.101 1.00 90.88 158 GLY A N 1
ATOM 1293 C CA . GLY A 1 158 ? 31.852 2.019 -54.969 1.00 90.88 158 GLY A CA 1
ATOM 1294 C C . GLY A 1 158 ? 30.806 0.920 -55.184 1.00 90.88 158 GLY A C 1
ATOM 1295 O O . GLY A 1 158 ? 29.682 1.229 -55.555 1.00 90.88 158 GLY A O 1
ATOM 1296 N N . ASN A 1 159 ? 31.154 -0.361 -55.002 1.00 93.06 159 ASN A N 1
ATOM 1297 C CA . ASN A 1 159 ? 30.166 -1.443 -55.048 1.00 93.06 159 ASN A CA 1
ATOM 1298 C C . ASN A 1 159 ? 29.481 -1.600 -53.684 1.00 93.06 159 ASN A C 1
ATOM 1300 O O . ASN A 1 159 ? 30.107 -2.060 -52.726 1.00 93.06 159 ASN A O 1
ATOM 1304 N N . ASP A 1 160 ? 28.192 -1.276 -53.620 1.00 89.94 160 ASP A N 1
ATOM 1305 C CA . ASP A 1 160 ? 27.423 -1.282 -52.375 1.00 89.94 160 ASP A CA 1
ATOM 1306 C C . ASP A 1 160 ? 27.314 -2.658 -51.715 1.00 89.94 160 ASP A C 1
ATOM 1308 O O . ASP A 1 160 ? 27.329 -2.747 -50.488 1.00 89.94 160 ASP A O 1
ATOM 1312 N N . ASN A 1 161 ? 27.316 -3.743 -52.496 1.00 91.88 161 ASN A N 1
ATOM 1313 C CA . ASN A 1 161 ? 27.269 -5.108 -51.958 1.00 91.88 161 ASN A CA 1
ATOM 1314 C C . ASN A 1 161 ? 28.529 -5.480 -51.155 1.00 91.88 161 ASN A C 1
ATOM 1316 O O . ASN A 1 161 ? 28.525 -6.470 -50.428 1.00 91.88 161 ASN A O 1
ATOM 1320 N N . HIS A 1 162 ? 29.618 -4.719 -51.296 1.00 92.31 162 HIS A N 1
ATOM 1321 C CA . HIS A 1 162 ? 30.863 -4.933 -50.556 1.00 92.31 162 HIS A CA 1
ATOM 1322 C C . HIS A 1 162 ? 30.967 -4.033 -49.308 1.00 92.31 162 HIS A C 1
ATOM 1324 O O . HIS A 1 162 ? 31.845 -4.242 -48.466 1.00 92.31 162 HIS A O 1
ATOM 1330 N N . ASN A 1 163 ? 30.098 -3.024 -49.162 1.00 91.56 163 ASN A N 1
ATOM 1331 C CA . ASN A 1 163 ? 30.130 -2.117 -48.016 1.00 91.56 163 ASN A CA 1
ATOM 1332 C C . ASN A 1 163 ? 29.822 -2.887 -46.719 1.00 91.56 163 ASN A C 1
ATOM 1334 O O . ASN A 1 163 ? 28.961 -3.768 -46.673 1.00 91.56 163 ASN A O 1
ATOM 1338 N N . GLY A 1 164 ? 30.583 -2.602 -45.663 1.00 89.94 164 GLY A N 1
ATOM 1339 C CA . GLY A 1 164 ? 30.528 -3.324 -44.386 1.00 89.94 164 GLY A CA 1
ATOM 1340 C C . GLY A 1 164 ? 31.087 -4.751 -44.412 1.00 89.94 164 GLY A C 1
ATOM 1341 O O . GLY A 1 164 ? 31.261 -5.336 -43.349 1.00 89.94 164 GLY A O 1
ATOM 1342 N N . HIS A 1 165 ? 31.446 -5.287 -45.584 1.00 91.81 165 HIS A N 1
ATOM 1343 C CA . HIS A 1 165 ? 31.940 -6.654 -45.757 1.00 91.81 165 HIS A CA 1
ATOM 1344 C C . HIS A 1 165 ? 33.277 -6.655 -46.519 1.00 91.81 165 HIS A C 1
ATOM 1346 O O . HIS A 1 165 ? 33.319 -7.008 -47.697 1.00 91.81 165 HIS A O 1
ATOM 1352 N N . PRO A 1 166 ? 34.407 -6.292 -45.874 1.00 89.62 166 PRO A N 1
ATOM 1353 C CA . PRO A 1 166 ? 35.709 -6.224 -46.545 1.00 89.62 166 PRO A CA 1
ATOM 1354 C C . PRO A 1 166 ? 36.147 -7.538 -47.202 1.00 89.62 166 PRO A C 1
ATOM 1356 O O . PRO A 1 166 ? 36.922 -7.516 -48.152 1.00 89.62 166 PRO A O 1
ATOM 1359 N N . SER A 1 167 ? 35.657 -8.681 -46.712 1.00 92.94 167 SER A N 1
ATOM 1360 C CA . SER A 1 167 ?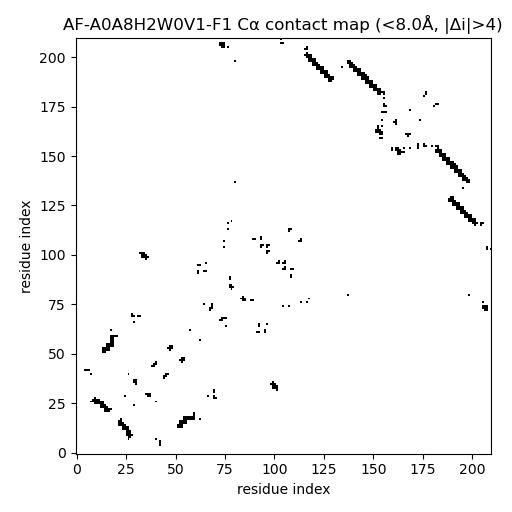 35.914 -10.006 -47.285 1.00 92.94 167 SER A CA 1
ATOM 1361 C C . SER A 1 167 ? 35.217 -10.250 -48.629 1.00 92.94 167 SER A C 1
ATOM 1363 O O . SER A 1 167 ? 35.633 -11.147 -49.356 1.00 92.94 167 SER A O 1
A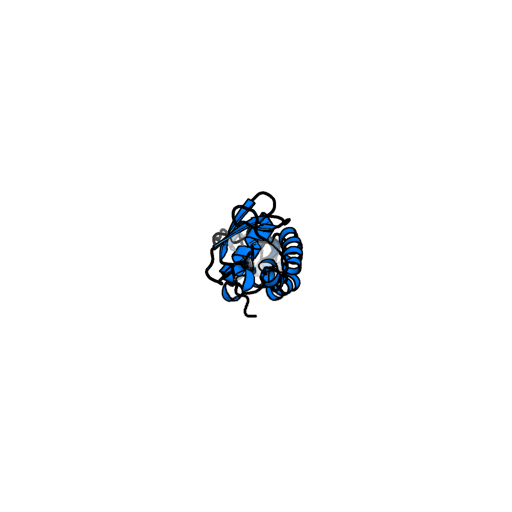TOM 1365 N N . ALA A 1 168 ? 34.194 -9.463 -48.982 1.00 94.06 168 ALA A N 1
ATOM 1366 C CA . ALA A 1 168 ? 33.548 -9.508 -50.294 1.00 94.06 168 ALA A CA 1
ATOM 1367 C C . ALA A 1 168 ? 34.380 -8.809 -51.387 1.00 94.06 168 ALA A C 1
ATOM 1369 O O . ALA A 1 168 ? 34.107 -8.969 -52.575 1.00 94.06 168 ALA A O 1
ATOM 1370 N N . CYS A 1 169 ? 35.405 -8.037 -51.007 1.00 93.69 169 CYS A N 1
ATOM 1371 C CA . CYS A 1 169 ? 36.283 -7.362 -51.953 1.00 93.69 169 CYS A CA 1
ATOM 1372 C C . CYS A 1 169 ? 37.233 -8.339 -52.654 1.00 93.69 169 CYS A C 1
ATOM 1374 O O . CYS A 1 169 ? 37.941 -9.124 -52.026 1.00 93.69 169 CYS A O 1
ATOM 1376 N N . ASP A 1 170 ? 37.307 -8.217 -53.977 1.00 94.56 170 ASP A N 1
ATOM 1377 C CA . ASP A 1 170 ? 38.235 -8.973 -54.810 1.00 94.56 170 ASP A CA 1
ATOM 1378 C C . ASP A 1 170 ? 39.636 -8.325 -54.865 1.00 94.56 170 ASP A C 1
ATOM 1380 O O . ASP A 1 170 ? 39.934 -7.297 -54.237 1.00 94.56 170 ASP A O 1
ATOM 1384 N N . ARG A 1 171 ? 40.527 -8.926 -55.664 1.00 94.56 171 ARG A N 1
ATOM 1385 C CA . ARG A 1 171 ? 41.889 -8.411 -55.880 1.00 94.56 171 ARG A CA 1
ATOM 1386 C C . ARG A 1 171 ? 41.898 -6.998 -56.467 1.00 94.56 171 ARG A C 1
ATOM 1388 O O . ARG A 1 171 ? 42.782 -6.221 -56.124 1.00 94.56 171 ARG A O 1
ATOM 1395 N N . ASN A 1 172 ? 40.917 -6.641 -57.295 1.00 94.50 172 ASN A N 1
ATOM 1396 C CA . ASN A 1 172 ? 40.840 -5.312 -57.904 1.00 94.50 172 ASN A CA 1
ATOM 1397 C C . ASN A 1 172 ? 40.464 -4.240 -56.876 1.00 94.50 172 ASN A C 1
ATOM 1399 O O . ASN A 1 172 ? 41.031 -3.149 -56.879 1.00 94.50 172 ASN A O 1
ATOM 1403 N N . CYS A 1 173 ? 39.522 -4.548 -55.984 1.00 93.88 173 CYS A N 1
ATOM 1404 C CA . CYS A 1 173 ? 39.182 -3.687 -54.854 1.00 93.88 173 CYS A CA 1
ATOM 1405 C C . CYS A 1 173 ? 40.385 -3.512 -53.918 1.00 93.88 173 CYS A C 1
ATOM 1407 O O . CYS A 1 173 ? 40.652 -2.405 -53.457 1.00 93.88 173 CYS A O 1
ATOM 1409 N N . THR A 1 174 ? 41.121 -4.598 -53.672 1.00 92.12 174 THR A N 1
ATOM 1410 C CA . THR A 1 174 ? 42.311 -4.610 -52.809 1.00 92.12 174 THR A CA 1
ATOM 1411 C C . THR A 1 174 ? 43.435 -3.751 -53.386 1.00 92.12 174 THR A C 1
ATOM 1413 O O . THR A 1 174 ? 43.929 -2.868 -52.696 1.00 92.12 174 THR A O 1
ATOM 1416 N N . ALA A 1 175 ? 43.768 -3.931 -54.667 1.00 94.06 175 ALA A N 1
ATOM 1417 C CA . ALA A 1 175 ? 44.794 -3.135 -55.336 1.00 94.06 175 ALA A CA 1
ATOM 1418 C C . ALA A 1 175 ? 44.467 -1.634 -55.307 1.00 94.06 175 ALA A C 1
ATOM 1420 O O . ALA A 1 175 ? 45.342 -0.814 -55.046 1.00 94.06 175 ALA A O 1
ATOM 1421 N N . LEU A 1 176 ? 43.197 -1.262 -55.518 1.00 94.00 176 LEU A N 1
ATOM 1422 C CA . LEU A 1 176 ? 42.787 0.139 -55.433 1.00 94.00 176 LEU A CA 1
ATOM 1423 C C . LEU A 1 176 ? 42.878 0.673 -53.996 1.00 94.00 176 LEU A C 1
ATOM 1425 O O . LEU A 1 176 ? 43.343 1.792 -53.800 1.00 94.00 176 LEU A O 1
ATOM 1429 N N . ARG A 1 177 ? 42.494 -0.128 -52.992 1.00 92.56 177 ARG A N 1
ATOM 1430 C CA . ARG A 1 177 ? 42.636 0.222 -51.569 1.00 92.56 177 ARG A CA 1
ATOM 1431 C C . ARG A 1 177 ? 44.085 0.526 -51.196 1.00 92.56 177 ARG A C 1
ATOM 1433 O O . ARG A 1 177 ? 44.313 1.450 -50.425 1.00 92.56 177 ARG A O 1
ATOM 1440 N N . ASP A 1 178 ? 45.042 -0.233 -51.718 1.00 93.00 178 ASP A N 1
ATOM 1441 C CA . ASP A 1 178 ? 46.462 -0.044 -51.399 1.00 93.00 178 ASP A CA 1
ATOM 1442 C C . ASP A 1 178 ? 47.007 1.277 -51.978 1.00 93.00 178 ASP A C 1
ATOM 1444 O O . ASP A 1 178 ? 47.953 1.844 -51.438 1.00 93.00 178 ASP A O 1
ATOM 1448 N N . VAL A 1 179 ? 46.369 1.808 -53.030 1.00 94.62 179 VAL A N 1
ATOM 1449 C CA . VAL A 1 179 ? 46.699 3.111 -53.631 1.00 94.62 179 VAL A CA 1
ATOM 1450 C C . VAL A 1 179 ? 45.989 4.266 -52.923 1.00 94.62 179 VAL A C 1
ATOM 1452 O O . VAL A 1 179 ? 46.622 5.267 -52.600 1.00 94.62 179 VAL A O 1
ATOM 1455 N N . ILE A 1 180 ? 44.674 4.156 -52.701 1.00 92.25 180 ILE A N 1
ATOM 1456 C CA . ILE A 1 180 ? 43.847 5.280 -52.213 1.00 92.25 180 ILE A CA 1
ATOM 1457 C C . ILE A 1 180 ? 43.602 5.252 -50.700 1.00 92.25 180 ILE A C 1
ATOM 1459 O O . ILE A 1 180 ? 42.961 6.147 -50.151 1.00 92.25 180 ILE A O 1
ATOM 1463 N N . GLY A 1 181 ? 44.087 4.219 -50.017 1.00 91.19 181 GLY A N 1
ATOM 1464 C CA . GLY A 1 181 ? 43.825 3.973 -48.607 1.00 91.19 181 GLY A CA 1
ATOM 1465 C C . GLY A 1 181 ? 42.434 3.394 -48.335 1.00 91.19 181 GLY A C 1
ATOM 1466 O O . GLY A 1 181 ? 41.543 3.337 -49.190 1.00 91.19 181 GLY A O 1
ATOM 1467 N N . GLN A 1 182 ? 42.238 2.941 -47.097 1.00 92.00 182 GLN A N 1
ATOM 1468 C CA . GLN A 1 182 ? 40.965 2.387 -46.647 1.00 92.00 182 GLN A CA 1
ATOM 1469 C C . GLN A 1 182 ? 39.897 3.475 -46.505 1.00 92.00 182 GLN A C 1
ATOM 1471 O O . GLN A 1 182 ? 40.077 4.440 -45.762 1.00 92.00 182 GLN A O 1
ATOM 1476 N N . GLN A 1 183 ? 38.764 3.263 -47.173 1.00 93.00 183 GLN A N 1
ATOM 1477 C CA . GLN A 1 183 ? 37.625 4.174 -47.166 1.00 93.00 183 GLN A CA 1
ATOM 1478 C C . GLN A 1 183 ? 36.608 3.779 -46.093 1.00 93.00 183 GLN A C 1
ATOM 1480 O O . GLN A 1 183 ? 36.417 2.595 -45.790 1.00 93.00 183 GLN A O 1
ATOM 1485 N N . TRP A 1 184 ? 35.949 4.786 -45.529 1.00 93.06 184 TRP A N 1
ATOM 1486 C CA . TRP A 1 184 ? 34.992 4.629 -44.445 1.00 93.06 184 TRP A CA 1
ATOM 1487 C C . TRP A 1 184 ? 33.775 5.510 -44.678 1.00 93.06 184 TRP A C 1
ATOM 1489 O O . TRP A 1 184 ? 33.900 6.635 -45.150 1.00 93.06 184 TRP A O 1
ATOM 1499 N N . GLY A 1 185 ? 32.619 4.983 -44.312 1.00 90.00 185 GLY A N 1
ATOM 1500 C CA . GLY A 1 185 ? 31.352 5.685 -44.266 1.00 90.00 185 GLY A CA 1
ATOM 1501 C C . GLY A 1 185 ? 30.759 5.589 -42.873 1.00 90.00 185 GLY A C 1
ATOM 1502 O O . GLY A 1 185 ? 31.297 4.917 -41.987 1.00 90.00 185 GLY A O 1
ATOM 1503 N N . GLU A 1 186 ? 29.627 6.248 -42.701 1.00 89.50 186 GLU A N 1
ATOM 1504 C CA . GLU A 1 186 ? 28.890 6.264 -41.447 1.00 89.50 186 GLU A CA 1
ATOM 1505 C C . GLU A 1 186 ? 27.552 5.563 -41.646 1.00 89.50 186 GLU A C 1
ATOM 1507 O O . GLU A 1 186 ? 26.840 5.802 -42.623 1.00 89.50 186 GLU A O 1
ATOM 1512 N N . ARG A 1 187 ? 27.210 4.677 -40.713 1.00 83.69 187 ARG A N 1
ATOM 1513 C CA . ARG A 1 187 ? 25.886 4.068 -40.626 1.00 83.69 187 ARG A CA 1
ATOM 1514 C C . ARG A 1 187 ? 25.236 4.496 -39.325 1.00 83.69 187 ARG A C 1
ATOM 1516 O O . ARG A 1 187 ? 25.779 4.239 -38.252 1.00 83.69 187 ARG A O 1
ATOM 1523 N N . HIS A 1 188 ? 24.065 5.115 -39.424 1.00 78.44 188 HIS A N 1
ATOM 1524 C CA . HIS A 1 188 ? 23.236 5.388 -38.258 1.00 78.44 188 HIS A CA 1
ATOM 1525 C C . HIS A 1 188 ? 22.675 4.074 -37.721 1.00 78.44 188 HIS A C 1
ATOM 1527 O O . HIS A 1 188 ? 21.986 3.348 -38.436 1.00 78.44 188 HIS A O 1
ATOM 1533 N N . ILE A 1 189 ? 22.967 3.785 -36.460 1.00 77.00 189 ILE A N 1
ATOM 1534 C CA . ILE A 1 189 ? 22.349 2.699 -35.715 1.00 77.00 189 ILE A CA 1
ATOM 1535 C C . ILE A 1 189 ? 21.340 3.327 -34.766 1.00 77.00 189 ILE A C 1
ATOM 1537 O O . ILE A 1 189 ? 21.657 4.237 -33.993 1.00 77.00 189 ILE A O 1
ATOM 1541 N N . PHE A 1 190 ? 20.113 2.827 -34.851 1.00 75.88 190 PHE A N 1
ATOM 1542 C CA . PHE A 1 190 ? 19.080 3.118 -33.880 1.00 75.88 190 PHE A CA 1
ATOM 1543 C C . PHE A 1 190 ? 18.996 1.947 -32.911 1.00 75.88 190 PHE A C 1
ATOM 1545 O O . PHE A 1 190 ? 18.542 0.860 -33.272 1.00 75.88 190 PHE A O 1
ATOM 1552 N N . GLY A 1 191 ? 19.448 2.177 -31.688 1.00 82.12 191 GLY A N 1
ATOM 1553 C CA . GLY A 1 191 ? 19.304 1.235 -30.592 1.00 82.12 191 GLY A CA 1
ATOM 1554 C C . GLY A 1 191 ? 18.784 1.944 -29.356 1.00 82.12 191 GLY A C 1
ATOM 1555 O O . GLY A 1 191 ? 18.266 3.063 -29.415 1.00 82.12 191 GLY A O 1
ATOM 1556 N N . GLY A 1 192 ? 18.933 1.309 -28.209 1.00 86.69 192 GLY A N 1
ATOM 1557 C CA . GLY A 1 192 ? 18.598 1.925 -26.941 1.00 86.69 192 GLY A CA 1
ATOM 1558 C C . GLY A 1 192 ? 18.362 0.904 -25.856 1.00 86.69 192 GLY A C 1
ATOM 1559 O O . GLY A 1 192 ? 18.772 -0.251 -25.947 1.00 86.69 192 GLY A O 1
ATOM 1560 N N . VAL A 1 193 ? 17.683 1.366 -24.818 1.00 88.88 193 VAL A N 1
ATOM 1561 C CA . VAL A 1 193 ? 17.340 0.552 -23.664 1.00 88.88 193 VAL A CA 1
ATOM 1562 C C . VAL A 1 193 ? 15.855 0.717 -23.365 1.00 88.88 193 VAL A C 1
ATOM 1564 O O . VAL A 1 193 ? 15.365 1.842 -23.265 1.00 88.88 193 VAL A O 1
ATOM 1567 N N . ILE A 1 194 ? 15.136 -0.394 -23.210 1.00 88.50 194 ILE A N 1
ATOM 1568 C CA . ILE A 1 194 ? 13.810 -0.417 -22.583 1.00 88.50 194 ILE A CA 1
ATOM 1569 C C . ILE A 1 194 ? 14.003 -0.783 -21.115 1.00 88.50 194 ILE A C 1
ATOM 1571 O O . ILE A 1 194 ? 14.541 -1.843 -20.792 1.00 88.50 194 ILE A O 1
ATOM 1575 N N . LEU A 1 195 ? 13.514 0.072 -20.224 1.00 90.69 195 LEU A N 1
ATOM 1576 C CA . LEU A 1 195 ? 13.292 -0.270 -18.828 1.00 90.69 195 LEU A CA 1
ATOM 1577 C C . LEU A 1 195 ? 11.842 -0.710 -18.682 1.00 90.69 195 LEU A C 1
ATOM 1579 O O . LEU A 1 195 ? 10.939 0.047 -19.011 1.00 90.69 195 LEU A O 1
ATOM 1583 N N . THR A 1 196 ? 11.614 -1.928 -18.203 1.00 89.69 196 THR A N 1
ATOM 1584 C CA . THR A 1 196 ? 10.278 -2.428 -17.856 1.00 89.69 196 THR A CA 1
ATOM 1585 C C . THR A 1 196 ? 10.136 -2.456 -16.344 1.00 89.69 196 THR A C 1
ATOM 1587 O O . THR A 1 196 ? 11.001 -2.998 -15.661 1.00 89.69 196 THR A O 1
ATOM 1590 N N . TYR A 1 197 ? 9.046 -1.901 -15.831 1.00 88.81 197 TYR A N 1
ATOM 1591 C CA . TYR A 1 197 ? 8.700 -1.832 -14.421 1.00 88.81 197 TYR A CA 1
ATOM 1592 C C . TYR A 1 197 ? 7.477 -2.702 -14.153 1.00 88.81 197 TYR A C 1
ATOM 1594 O O . TYR A 1 197 ? 6.427 -2.522 -14.771 1.00 88.81 197 TYR A O 1
ATOM 1602 N N . GLU A 1 198 ? 7.602 -3.616 -13.204 1.00 87.88 198 GLU A N 1
ATOM 1603 C CA . GLU A 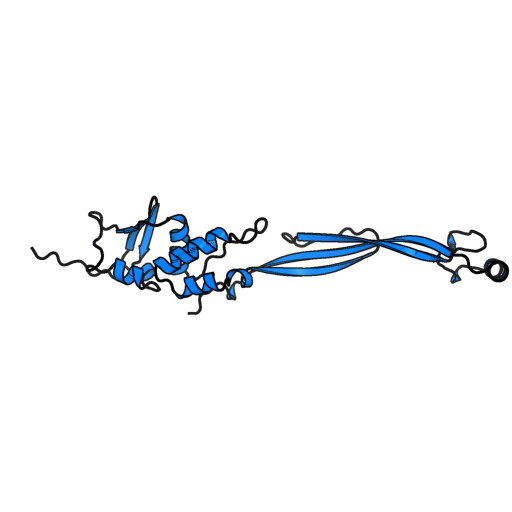1 198 ? 6.536 -4.505 -12.763 1.00 87.88 198 GLU A CA 1
ATOM 1604 C C . GLU A 1 198 ? 6.270 -4.258 -11.278 1.00 87.88 198 GLU A C 1
ATOM 1606 O O . GLU A 1 198 ? 7.178 -4.369 -10.447 1.00 87.88 198 GLU A O 1
ATOM 1611 N N . THR A 1 199 ? 5.030 -3.897 -10.945 1.00 88.06 199 THR A N 1
ATOM 1612 C CA . THR A 1 199 ? 4.588 -3.795 -9.553 1.00 88.06 199 THR A CA 1
ATOM 1613 C C . THR A 1 199 ? 4.284 -5.191 -9.026 1.00 88.06 199 THR A C 1
ATOM 1615 O O . THR A 1 199 ? 3.479 -5.918 -9.602 1.00 88.06 199 THR A O 1
ATOM 1618 N N . THR A 1 200 ? 4.904 -5.559 -7.912 1.00 86.88 200 THR A N 1
ATOM 1619 C CA . THR A 1 200 ? 4.682 -6.829 -7.226 1.00 86.88 200 THR A CA 1
ATOM 1620 C C . THR A 1 200 ? 4.156 -6.587 -5.815 1.00 86.88 200 THR A C 1
ATOM 1622 O O . THR A 1 200 ? 4.491 -5.597 -5.160 1.00 86.88 200 THR A O 1
ATOM 1625 N N . PHE A 1 201 ? 3.319 -7.512 -5.344 1.00 89.00 201 PHE A N 1
ATOM 1626 C CA . PHE A 1 201 ? 2.733 -7.485 -4.007 1.00 89.00 201 PHE A CA 1
ATOM 1627 C C . PHE A 1 201 ? 3.265 -8.657 -3.187 1.00 89.00 201 PHE A C 1
ATOM 1629 O O . PHE A 1 201 ? 3.082 -9.817 -3.551 1.00 89.00 201 PHE A O 1
ATOM 1636 N N . ASN A 1 202 ? 3.914 -8.355 -2.066 1.00 88.50 202 ASN A N 1
ATOM 1637 C CA . ASN A 1 202 ? 4.380 -9.354 -1.115 1.00 88.50 202 ASN A CA 1
ATOM 1638 C C . ASN A 1 202 ? 3.358 -9.518 0.019 1.00 88.50 202 ASN A C 1
ATOM 1640 O O . ASN A 1 202 ? 3.382 -8.792 1.016 1.00 88.50 202 ASN A O 1
ATOM 1644 N N . GLU A 1 203 ? 2.447 -10.479 -0.144 1.00 83.56 203 GLU A N 1
ATOM 1645 C CA . GLU A 1 203 ? 1.362 -10.731 0.812 1.00 83.56 203 GLU A CA 1
ATOM 1646 C C . GLU A 1 203 ? 1.844 -11.197 2.194 1.00 83.56 203 GLU A C 1
ATOM 1648 O O . GLU A 1 203 ? 1.165 -10.945 3.193 1.00 83.56 203 GLU A O 1
ATOM 1653 N N . ASP A 1 204 ? 3.027 -11.809 2.290 1.00 84.31 204 ASP A N 1
ATOM 1654 C CA . ASP A 1 204 ? 3.581 -12.298 3.561 1.00 84.31 204 ASP A CA 1
ATOM 1655 C C . ASP A 1 204 ? 3.942 -11.160 4.527 1.00 84.31 204 ASP A C 1
ATOM 1657 O O . ASP A 1 204 ? 4.060 -11.369 5.743 1.00 84.31 204 ASP A O 1
ATOM 1661 N N . LEU A 1 205 ? 4.097 -9.948 3.983 1.00 83.81 205 LEU A N 1
ATOM 1662 C CA . LEU A 1 205 ? 4.351 -8.710 4.715 1.00 83.81 205 LEU A CA 1
ATOM 1663 C C . LEU A 1 205 ? 3.056 -7.973 5.108 1.00 83.81 205 LEU A C 1
ATOM 1665 O O . LEU A 1 205 ? 3.109 -7.002 5.866 1.00 83.81 205 LEU A O 1
ATOM 1669 N N . CYS A 1 206 ? 1.887 -8.444 4.652 1.00 80.19 206 CYS A N 1
ATOM 1670 C CA . CYS A 1 206 ? 0.570 -7.877 4.970 1.00 80.19 206 CYS A CA 1
ATOM 1671 C C . CYS A 1 206 ? -0.006 -8.364 6.309 1.00 80.19 206 CYS A C 1
ATOM 1673 O O . CYS A 1 206 ? -1.194 -8.165 6.564 1.00 80.19 206 CYS A O 1
ATOM 1675 N N . VAL A 1 207 ? 0.786 -9.026 7.153 1.00 78.62 207 VAL A N 1
ATOM 1676 C CA . VAL A 1 207 ? 0.343 -9.539 8.456 1.00 78.62 207 VAL A CA 1
ATOM 1677 C C . VAL A 1 207 ? 1.094 -8.821 9.562 1.00 78.62 207 VAL A C 1
ATOM 1679 O O . VAL A 1 207 ? 2.325 -8.782 9.568 1.00 78.62 207 VAL A O 1
ATOM 1682 N N . ASP A 1 208 ? 0.350 -8.282 10.522 1.00 74.88 208 ASP A N 1
ATOM 1683 C CA . ASP A 1 208 ? 0.948 -7.749 11.737 1.00 74.88 208 ASP A CA 1
ATOM 1684 C C . ASP A 1 208 ? 1.328 -8.903 12.680 1.00 74.88 208 ASP A C 1
ATOM 1686 O O . ASP A 1 208 ? 0.462 -9.608 13.203 1.00 74.88 208 ASP A O 1
ATOM 1690 N N . ARG A 1 209 ? 2.635 -9.136 12.841 1.00 69.12 209 ARG A N 1
ATOM 1691 C CA . ARG A 1 209 ? 3.194 -10.256 13.622 1.00 69.12 209 ARG A CA 1
ATOM 1692 C C . ARG A 1 209 ? 3.462 -9.911 15.093 1.00 69.12 209 ARG A C 1
ATOM 1694 O O . ARG A 1 209 ? 4.077 -10.724 15.777 1.00 69.12 209 ARG A O 1
ATOM 1701 N N . SER A 1 210 ? 3.054 -8.727 15.557 1.00 59.62 210 SER A N 1
ATOM 1702 C CA . SER A 1 210 ? 3.172 -8.316 16.964 1.00 59.62 210 SER A CA 1
ATOM 1703 C C . SER A 1 210 ? 2.145 -8.989 17.869 1.00 59.62 210 SER A C 1
ATOM 1705 O O . SER A 1 210 ? 0.963 -9.045 17.434 1.00 59.62 210 SER A O 1
#

pLDDT: mean 89.35, std 10.65, range [35.31, 98.5]

Organism: NCBI:txid28548